Protein AF-A0A2G9SC62-F1 (afdb_monomer)

InterPro domains:
  IPR000569 HECT domain [PF00632] (70-174)
  IPR000569 HECT domain [PS50237] (38-173)
  IPR035983 HECT, E3 ligase catalytic domain [SSF56204] (10-173)
  IPR044611 Ubiquitin-protein ligase E3A/B/C-like [PTHR45700] (14-174)

Foldseek 3Di:
DDDDDDPPPPDPDFAEDEQEAEPVCLQVSLLVSVVPDDPVNLLGAYFYDYPPDDPPDSVVRVQVSLAVNLCVCQDVVVQQWDDPDPVAATHGDLDRRDDPVSVVSVVSSVSSCVSNVHDHDHSHFPVVVCVVVVHDDDLVSVCRHPVVVSVVVVCLVPDDPVVNVVVVDDPDDDDDD

Radius of gyration: 23.27 Å; Cα contacts (8 Å, |Δi|>4): 169; chains: 1; bounding box: 44×36×94 Å

pLDDT: mean 88.06, std 13.6, range [36.44, 98.0]

Mean predicted aligned error: 7.49 Å

Solvent-accessible surface area (backbone atoms only — not comparable to full-atom values): 10834 Å² total; per-residue (Å²): 135,88,83,85,81,80,79,74,74,76,71,80,78,74,57,71,33,80,45,72,29,42,84,95,42,41,67,60,42,47,52,53,52,62,71,75,57,54,83,78,52,66,79,30,50,74,45,44,40,51,69,98,53,84,72,88,43,60,64,58,43,42,52,54,46,37,45,52,52,27,53,52,51,58,31,55,93,62,31,61,24,41,60,95,44,96,91,48,44,44,39,76,50,89,59,83,73,47,64,72,67,58,58,52,51,52,52,48,50,54,50,41,26,55,72,63,74,43,86,56,61,68,65,54,44,71,45,58,60,32,54,77,70,73,43,86,78,55,65,67,44,39,32,64,60,39,49,66,62,29,48,55,53,46,53,60,71,74,47,54,69,72,65,52,61,74,63,72,76,67,103,70,82,79,86,73,132

Organism: Aquarana catesbeiana (NCBI:txid8400)

Sequence (177 aa):
MMNRMQGIGETPRIPLLHLKVRRDHLLEDTLHKLSIMEDCDLRKELLVEFHGETSVDPRSALTEFFLNVGEKMVHPDYGLFACTDPMLPVWFPSHALAEKKKYYYYGVLCGLAIFNQWVMYMPFPLALFKKLLGKKTTLDDLKELQRTLGKSLQIILDAKDDAVEALELYFTVRNWS

Structure (mmCIF, N/CA/C/O backbone):
data_AF-A0A2G9SC62-F1
#
_entry.id   AF-A0A2G9SC62-F1
#
loop_
_atom_site.group_PDB
_atom_site.id
_atom_site.type_symbol
_atom_site.label_atom_id
_atom_site.label_alt_id
_atom_site.label_comp_id
_atom_site.label_asym_id
_atom_site.label_entity_id
_atom_site.label_seq_id
_atom_site.pdbx_PDB_ins_code
_atom_site.Cartn_x
_atom_site.Cartn_y
_atom_site.Cartn_z
_atom_site.occupancy
_atom_site.B_iso_or_equiv
_atom_site.auth_seq_id
_atom_site.auth_comp_id
_atom_site.auth_asym_id
_atom_site.auth_atom_id
_atom_site.pdbx_PDB_model_num
ATOM 1 N N . MET A 1 1 ? 3.049 21.379 59.205 1.00 38.78 1 MET A N 1
ATOM 2 C CA . MET A 1 1 ? 1.827 20.935 58.497 1.00 38.78 1 MET A CA 1
ATOM 3 C C . MET A 1 1 ? 1.731 21.773 57.221 1.00 38.78 1 MET A C 1
ATOM 5 O O . MET A 1 1 ? 1.669 22.983 57.351 1.00 38.78 1 MET A O 1
ATOM 9 N N . MET A 1 2 ? 2.160 21.255 56.056 1.00 43.62 2 MET A N 1
ATOM 10 C CA . MET A 1 2 ? 1.323 20.600 55.014 1.00 43.62 2 MET A CA 1
ATOM 11 C C . MET A 1 2 ? 0.262 21.580 54.463 1.00 43.62 2 MET A C 1
ATOM 13 O O . MET A 1 2 ? -0.563 22.044 55.231 1.00 43.62 2 MET A O 1
ATOM 17 N N . ASN A 1 3 ? 0.276 22.026 53.199 1.00 36.44 3 ASN A N 1
ATOM 18 C CA . ASN A 1 3 ? 0.165 21.225 51.975 1.00 36.44 3 ASN A CA 1
ATOM 19 C C . ASN A 1 3 ? 0.741 21.946 50.736 1.00 36.44 3 ASN A C 1
ATOM 21 O O . ASN A 1 3 ? 0.291 23.033 50.382 1.00 36.44 3 ASN A O 1
ATOM 25 N N . ARG A 1 4 ? 1.656 21.287 50.010 1.00 43.19 4 ARG A N 1
ATOM 26 C CA . ARG A 1 4 ? 1.822 21.482 48.560 1.00 43.19 4 ARG A CA 1
ATOM 27 C C . ARG A 1 4 ? 0.904 20.470 47.882 1.00 43.19 4 ARG A C 1
ATOM 29 O O . ARG A 1 4 ? 1.203 19.281 47.900 1.00 43.19 4 ARG A O 1
ATOM 36 N N . MET A 1 5 ? -0.217 20.927 47.333 1.00 47.28 5 MET A N 1
ATOM 37 C CA . MET A 1 5 ? -1.048 20.091 46.471 1.00 47.28 5 MET A CA 1
ATOM 38 C C . MET A 1 5 ? -0.305 19.870 45.153 1.00 47.28 5 MET A C 1
ATOM 40 O O . MET A 1 5 ? 0.026 20.818 44.443 1.00 47.28 5 MET A O 1
ATOM 44 N N . GLN A 1 6 ? -0.007 18.604 44.872 1.00 48.62 6 GLN A N 1
ATOM 45 C CA . GLN A 1 6 ? 0.456 18.130 43.579 1.00 48.62 6 GLN A CA 1
ATOM 46 C C . GLN A 1 6 ? -0.640 18.401 42.543 1.00 48.62 6 GLN A C 1
ATOM 48 O O . GLN A 1 6 ? -1.664 17.726 42.526 1.00 48.62 6 GLN A O 1
ATOM 53 N N . GLY A 1 7 ? -0.417 19.372 41.661 1.00 44.25 7 GLY A N 1
ATOM 54 C CA . GLY A 1 7 ? -1.052 19.368 40.350 1.00 44.25 7 GLY A CA 1
ATOM 55 C C . GLY A 1 7 ? -0.344 18.322 39.501 1.00 44.25 7 GLY A C 1
ATOM 56 O O . GLY A 1 7 ? 0.614 18.646 38.803 1.00 44.25 7 GLY A O 1
ATOM 57 N N . ILE A 1 8 ? -0.759 17.058 39.607 1.00 49.28 8 ILE A N 1
ATOM 58 C CA . ILE A 1 8 ? -0.460 16.078 38.562 1.00 49.28 8 ILE A CA 1
ATOM 59 C C . ILE A 1 8 ? -1.266 16.567 37.364 1.00 49.28 8 ILE A C 1
ATOM 61 O O . ILE A 1 8 ? -2.487 16.452 37.358 1.00 49.28 8 ILE A O 1
ATOM 65 N N . GLY A 1 9 ? -0.595 17.226 36.418 1.00 44.19 9 GLY A N 1
ATOM 66 C CA . GLY A 1 9 ? -1.217 17.632 35.170 1.00 44.19 9 GLY A CA 1
ATOM 67 C C . GLY A 1 9 ? -1.805 16.394 34.514 1.00 44.19 9 GLY A C 1
ATOM 68 O O . GLY A 1 9 ? -1.058 15.506 34.106 1.00 44.19 9 GLY A O 1
ATOM 69 N N . GLU A 1 10 ? -3.133 16.307 34.463 1.00 51.22 10 GLU A N 1
ATOM 70 C CA . GLU A 1 10 ? -3.797 15.336 33.609 1.00 51.22 10 GLU A CA 1
ATOM 71 C C . GLU A 1 10 ? -3.328 15.633 32.187 1.00 51.22 10 GLU A C 1
ATOM 73 O O . GLU A 1 10 ? -3.598 16.699 31.626 1.00 51.22 10 GLU A O 1
ATOM 78 N N . THR A 1 11 ? -2.538 14.721 31.627 1.00 51.78 11 THR A N 1
ATOM 79 C CA . THR A 1 11 ? -2.209 14.766 30.211 1.00 51.78 11 THR A CA 1
ATOM 80 C C . THR A 1 11 ? -3.529 14.778 29.436 1.00 51.78 11 THR A C 1
ATOM 82 O O . THR A 1 11 ? -4.433 14.006 29.775 1.00 51.78 11 THR A O 1
ATOM 85 N N . PRO A 1 12 ? -3.693 15.649 28.421 1.00 56.28 12 PRO A N 1
ATOM 86 C CA . PRO A 1 12 ? -4.908 15.652 27.621 1.00 56.28 12 PRO A CA 1
ATOM 87 C C . PRO A 1 12 ? -5.125 14.242 27.074 1.00 56.28 12 PRO A C 1
ATOM 89 O O . PRO A 1 12 ? -4.259 13.713 26.374 1.00 56.28 12 PRO A O 1
ATOM 92 N N . ARG A 1 13 ? -6.251 13.608 27.425 1.00 66.88 13 ARG A N 1
ATOM 93 C CA . ARG A 1 13 ? -6.596 12.295 26.874 1.00 66.88 13 ARG A CA 1
ATOM 94 C C . ARG A 1 13 ? -6.748 12.462 25.369 1.00 66.88 13 ARG A C 1
ATOM 96 O O . ARG A 1 13 ? -7.610 13.219 24.920 1.00 66.88 13 ARG A O 1
ATOM 103 N N . ILE A 1 14 ? -5.893 11.789 24.606 1.00 72.44 14 ILE A N 1
ATOM 104 C CA . ILE A 1 14 ? -5.990 11.780 23.150 1.00 72.44 14 ILE A CA 1
ATOM 105 C C . ILE A 1 14 ? -7.369 11.194 22.803 1.00 72.44 14 ILE A C 1
ATOM 107 O O . ILE A 1 14 ? -7.733 10.142 23.337 1.00 72.44 14 ILE A O 1
ATOM 111 N N . PRO A 1 15 ? -8.184 11.879 21.983 1.00 84.88 15 PRO A N 1
ATOM 112 C CA . PRO A 1 15 ? -9.477 11.348 21.580 1.00 84.88 15 PRO A CA 1
ATOM 113 C C . PRO A 1 15 ? -9.290 10.017 20.844 1.00 84.88 15 PRO A C 1
ATOM 115 O O . PRO A 1 15 ? -8.379 9.882 20.027 1.00 84.88 15 PRO A O 1
ATOM 118 N N . LEU A 1 16 ? -10.161 9.048 21.137 1.00 90.69 16 LEU A N 1
ATOM 119 C CA . LEU A 1 16 ? -10.099 7.699 20.575 1.00 90.69 16 LEU A CA 1
ATOM 120 C C . LEU A 1 16 ? -11.033 7.553 19.373 1.00 90.69 16 LEU A C 1
ATOM 122 O O . LEU A 1 16 ? -12.185 7.995 19.400 1.00 90.69 16 LEU A O 1
ATOM 126 N N . LEU A 1 17 ? -10.550 6.873 18.340 1.00 93.19 17 LEU A N 1
ATOM 127 C CA . LEU A 1 17 ? -11.349 6.329 17.255 1.00 93.19 17 LEU A CA 1
ATOM 128 C C . LEU A 1 17 ? -11.623 4.861 17.569 1.00 93.19 17 LEU A C 1
ATOM 130 O O . LEU A 1 17 ? -10.734 4.020 17.483 1.00 93.19 17 LEU A O 1
ATOM 134 N N . HIS A 1 18 ? -12.864 4.558 17.937 1.00 93.06 18 HIS A N 1
ATOM 135 C CA . HIS A 1 18 ? -13.263 3.197 18.276 1.00 93.06 18 HIS A CA 1
ATOM 136 C C . HIS A 1 18 ? -13.710 2.442 17.015 1.00 93.06 18 HIS A C 1
ATOM 138 O O . HIS A 1 18 ? -14.702 2.818 16.376 1.00 93.06 18 HIS A O 1
ATOM 144 N N . LEU A 1 19 ? -12.986 1.378 16.670 1.00 94.94 19 LEU A N 1
ATOM 145 C CA . LEU A 1 19 ? -13.254 0.507 15.533 1.00 94.94 19 LEU A CA 1
ATOM 146 C C . LEU A 1 19 ? -13.658 -0.883 16.037 1.00 94.94 19 LEU A C 1
ATOM 148 O O . LEU A 1 19 ? -12.822 -1.672 16.469 1.00 94.94 19 LEU A O 1
ATOM 152 N N . LYS A 1 20 ? -14.961 -1.170 15.977 1.00 94.94 20 LYS A N 1
ATOM 153 C CA . LYS A 1 20 ? -15.524 -2.476 16.331 1.00 94.94 20 LYS A CA 1
ATOM 154 C C . LYS A 1 20 ? -15.725 -3.298 15.068 1.00 94.94 20 LYS A C 1
ATOM 156 O O . LYS A 1 20 ? -16.434 -2.844 14.173 1.00 94.94 20 LYS A O 1
ATOM 161 N N . VAL A 1 21 ? -15.109 -4.473 14.996 1.00 97.06 21 VAL A N 1
ATOM 162 C CA . VAL A 1 21 ? -15.080 -5.301 13.778 1.00 97.06 21 VAL A CA 1
ATOM 163 C C . VAL A 1 21 ? -15.332 -6.771 14.093 1.00 97.06 21 VAL A C 1
ATOM 165 O O . VAL A 1 21 ? -14.937 -7.275 15.142 1.00 97.06 21 VAL A O 1
ATOM 168 N N . ARG A 1 22 ? -15.981 -7.490 13.178 1.00 96.62 22 ARG A N 1
ATOM 169 C CA . ARG A 1 22 ? -16.142 -8.950 13.240 1.00 96.62 22 ARG A CA 1
ATOM 170 C C . ARG A 1 22 ? -15.016 -9.610 12.450 1.00 96.62 22 ARG A C 1
ATOM 172 O O . ARG A 1 22 ? -14.722 -9.176 11.339 1.00 96.62 22 ARG A O 1
ATOM 179 N N . ARG A 1 23 ? -14.420 -10.690 12.967 1.00 94.00 23 ARG A N 1
ATOM 180 C CA . ARG A 1 23 ? -13.309 -11.395 12.288 1.00 94.00 23 ARG A CA 1
ATOM 181 C C . ARG A 1 23 ? -13.665 -11.826 10.862 1.00 94.00 23 ARG A C 1
ATOM 183 O O . ARG A 1 23 ? -12.909 -11.561 9.924 1.00 94.00 23 ARG A O 1
ATOM 190 N N . ASP A 1 24 ? -14.858 -12.391 10.705 1.00 95.50 24 ASP A N 1
ATOM 191 C CA . ASP A 1 24 ? -15.351 -12.911 9.425 1.00 95.50 24 ASP A CA 1
ATOM 192 C C . ASP A 1 24 ? -15.724 -11.807 8.423 1.00 95.50 24 ASP A C 1
ATOM 194 O O . ASP A 1 24 ? -15.778 -12.058 7.224 1.00 95.50 24 ASP A O 1
ATOM 198 N N . HIS A 1 25 ? -15.927 -10.572 8.895 1.00 96.75 25 HIS A N 1
ATOM 199 C CA . HIS A 1 25 ? -16.326 -9.419 8.076 1.00 96.75 25 HIS A CA 1
ATOM 200 C C . HIS A 1 25 ? -15.327 -8.260 8.204 1.00 96.75 25 HIS A C 1
ATOM 202 O O . HIS A 1 25 ? -15.677 -7.099 8.003 1.00 96.75 25 HIS A O 1
ATOM 208 N N . LEU A 1 26 ? -14.065 -8.571 8.529 1.00 96.69 26 LEU A N 1
ATOM 209 C CA . LEU A 1 26 ? -13.046 -7.590 8.911 1.00 96.69 26 LEU A CA 1
ATOM 210 C C . LEU A 1 26 ? -12.934 -6.421 7.923 1.00 96.69 26 LEU A C 1
ATOM 212 O O . LEU A 1 26 ? -12.959 -5.264 8.337 1.00 96.69 26 LEU A O 1
ATOM 216 N N . LEU A 1 27 ? -12.819 -6.709 6.623 1.00 96.31 27 LEU A N 1
ATOM 217 C CA . LEU A 1 27 ? -12.680 -5.666 5.603 1.00 96.31 27 LEU A CA 1
ATOM 218 C C . LEU A 1 27 ? -13.971 -4.871 5.405 1.00 96.31 27 LEU A C 1
ATOM 220 O O . LEU A 1 27 ? -13.911 -3.656 5.252 1.00 96.31 27 LEU A O 1
ATOM 224 N N . GLU A 1 28 ? -15.126 -5.533 5.412 1.00 96.38 28 GLU A N 1
ATOM 225 C CA . GLU A 1 28 ? -16.424 -4.879 5.233 1.00 96.38 28 GLU A CA 1
ATOM 226 C C . GLU A 1 28 ? -16.705 -3.899 6.376 1.00 96.38 28 GLU A C 1
ATOM 228 O O . GLU A 1 28 ? -16.945 -2.718 6.123 1.00 96.38 28 GLU A O 1
ATOM 233 N N . ASP A 1 29 ? -16.576 -4.359 7.624 1.00 97.94 29 ASP A N 1
ATOM 234 C CA . ASP A 1 29 ? -16.794 -3.540 8.818 1.00 97.94 29 ASP A CA 1
ATOM 235 C C . ASP A 1 29 ? -15.801 -2.366 8.867 1.00 97.94 29 ASP A C 1
ATOM 237 O O . ASP A 1 29 ? -16.181 -1.227 9.158 1.00 97.94 29 ASP A O 1
ATOM 241 N N . THR A 1 30 ? -14.535 -2.617 8.512 1.00 97.00 30 THR A N 1
ATOM 242 C CA . THR A 1 30 ? -13.499 -1.576 8.442 1.00 97.00 30 THR A CA 1
ATOM 243 C C . THR A 1 30 ? -13.847 -0.521 7.401 1.00 97.00 30 THR A C 1
ATOM 245 O O . THR A 1 30 ? -13.894 0.667 7.718 1.00 97.00 30 THR A O 1
ATOM 248 N N . LEU A 1 31 ? -14.126 -0.926 6.161 1.00 95.56 31 LEU A N 1
ATOM 249 C CA . LEU A 1 31 ? -14.439 0.012 5.085 1.00 95.56 31 LEU A CA 1
ATOM 250 C C . LEU A 1 31 ? -15.738 0.773 5.341 1.00 95.56 31 LEU A C 1
ATOM 252 O O . LEU A 1 31 ? -15.811 1.965 5.038 1.00 95.56 31 LEU A O 1
ATOM 256 N N . HIS A 1 32 ? -16.740 0.121 5.930 1.00 96.31 32 HIS A N 1
ATOM 257 C CA . HIS A 1 32 ? -17.960 0.788 6.356 1.00 96.31 32 HIS A CA 1
ATOM 258 C C . HIS A 1 32 ? -17.649 1.877 7.386 1.00 96.31 32 HIS A C 1
ATOM 260 O O . HIS A 1 32 ? -18.070 3.021 7.199 1.00 96.31 32 HIS A O 1
ATOM 266 N N . LYS A 1 33 ? -16.843 1.575 8.414 1.00 95.81 33 LYS A N 1
ATOM 267 C CA . LYS A 1 33 ? -16.444 2.573 9.413 1.00 95.81 33 LYS A CA 1
ATOM 268 C C . LYS A 1 33 ? -15.688 3.741 8.781 1.00 95.81 33 LYS A C 1
ATOM 270 O O . LYS A 1 33 ? -16.052 4.885 9.030 1.00 95.81 33 LYS A O 1
ATOM 275 N N . LEU A 1 34 ? -14.708 3.468 7.918 1.00 95.12 34 LEU A N 1
ATOM 276 C CA . LEU A 1 34 ? -13.968 4.510 7.195 1.00 95.12 34 LEU A CA 1
ATOM 277 C C . LEU A 1 34 ? -14.877 5.365 6.301 1.00 95.12 34 LEU A C 1
ATOM 279 O O . LEU A 1 34 ? -14.565 6.520 6.031 1.00 95.12 34 LEU A O 1
ATOM 283 N N . SER A 1 35 ? -16.001 4.819 5.826 1.00 94.56 35 SER A N 1
ATOM 284 C CA . SER A 1 35 ? -16.925 5.540 4.947 1.00 94.56 35 SER A CA 1
ATOM 285 C C . SER A 1 35 ? -17.769 6.610 5.631 1.00 94.56 35 SER A C 1
ATOM 287 O O . SER A 1 35 ? -18.270 7.492 4.936 1.00 94.56 35 SER A O 1
ATOM 289 N N . ILE A 1 36 ? -17.900 6.536 6.956 1.00 94.50 36 ILE A N 1
ATOM 290 C CA . ILE A 1 36 ? -18.705 7.453 7.774 1.00 94.50 36 ILE A CA 1
ATOM 291 C C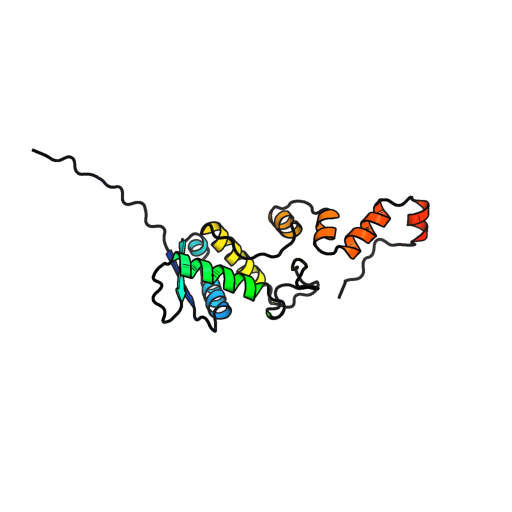 . ILE A 1 36 ? -17.852 8.309 8.720 1.00 94.50 36 ILE A C 1
ATOM 293 O O . ILE A 1 36 ? -18.401 9.037 9.540 1.00 94.50 36 ILE A O 1
ATOM 297 N N . MET A 1 37 ? -16.526 8.181 8.653 1.00 92.31 37 MET A N 1
ATOM 298 C CA . MET A 1 37 ? -15.596 8.971 9.456 1.00 92.31 37 MET A CA 1
ATOM 299 C C . MET A 1 37 ? -15.392 10.364 8.871 1.00 92.31 37 MET A C 1
ATOM 301 O O . MET A 1 37 ? -15.395 10.548 7.653 1.00 92.31 37 MET A O 1
ATOM 305 N N . GLU A 1 38 ? -15.143 11.325 9.752 1.00 92.38 38 GLU A N 1
ATOM 306 C CA . GLU A 1 38 ? -14.741 12.676 9.377 1.00 92.38 38 GLU A CA 1
ATOM 307 C C . GLU A 1 38 ? -13.214 12.821 9.396 1.00 92.38 38 GLU A C 1
ATOM 309 O O . GLU A 1 38 ? -12.503 12.091 10.089 1.00 92.38 38 GLU A O 1
ATOM 314 N N . ASP A 1 39 ? -12.683 13.830 8.703 1.00 89.25 39 ASP A N 1
ATOM 315 C CA . ASP A 1 39 ? -11.239 14.108 8.675 1.00 89.25 39 ASP A CA 1
ATOM 316 C C . ASP A 1 39 ? -10.646 14.330 10.078 1.00 89.25 39 ASP A C 1
ATOM 318 O O . ASP A 1 39 ? -9.471 14.041 10.324 1.00 89.25 39 ASP A O 1
ATOM 322 N N . CYS A 1 40 ? -11.455 14.825 11.023 1.00 89.62 40 CYS A N 1
ATOM 323 C CA . CYS A 1 40 ? -11.034 15.013 12.408 1.00 89.62 40 CYS A CA 1
ATOM 324 C C . CYS A 1 40 ? -10.823 13.682 13.155 1.00 89.62 40 CYS A C 1
ATOM 326 O O . CYS A 1 40 ? -10.019 13.628 14.088 1.00 89.62 40 CYS A O 1
ATOM 328 N N . ASP A 1 41 ? -11.485 12.601 12.729 1.00 90.50 41 ASP A N 1
ATOM 329 C CA . ASP A 1 41 ? -11.332 11.264 13.305 1.00 90.50 41 ASP A CA 1
ATOM 330 C C . ASP A 1 41 ? -10.000 10.618 12.923 1.00 90.50 41 ASP A C 1
ATOM 332 O O . ASP A 1 41 ? -9.466 9.808 13.677 1.00 90.50 41 ASP A O 1
ATOM 336 N N . LEU A 1 42 ? -9.420 11.003 11.784 1.00 88.88 42 LEU A N 1
ATOM 337 C CA . LEU A 1 42 ? -8.168 10.436 11.272 1.00 88.88 42 LEU A CA 1
ATOM 338 C C . LEU A 1 42 ? -6.935 10.793 12.114 1.00 88.88 42 LEU A C 1
ATOM 340 O O . LEU A 1 42 ? -5.863 10.231 11.907 1.00 88.88 42 LEU A O 1
ATOM 344 N N . ARG A 1 43 ? -7.082 11.732 13.055 1.00 89.31 43 ARG A N 1
ATOM 345 C CA . ARG A 1 43 ? -6.038 12.170 13.997 1.00 89.31 43 ARG A CA 1
ATOM 346 C C . ARG A 1 43 ? -6.298 11.691 15.428 1.00 89.31 43 ARG A C 1
ATOM 348 O O . ARG A 1 43 ? -5.768 12.268 16.376 1.00 89.31 43 ARG A O 1
ATOM 355 N N . LYS A 1 44 ? -7.165 10.694 15.591 1.00 91.81 44 LYS A N 1
ATOM 356 C CA . LYS A 1 44 ? -7.478 10.055 16.871 1.00 91.81 44 LYS A CA 1
ATOM 357 C C . LYS A 1 44 ? -6.676 8.766 17.016 1.00 91.81 44 LYS A C 1
ATOM 359 O O . LYS A 1 44 ? -6.360 8.108 16.024 1.00 91.81 44 LYS A O 1
ATOM 364 N N . GLU A 1 45 ? -6.355 8.402 18.252 1.00 92.56 45 GLU A N 1
ATOM 365 C CA . GLU A 1 45 ? -5.720 7.112 18.532 1.00 92.56 45 GLU A CA 1
ATOM 366 C C . GLU A 1 45 ? -6.730 5.986 18.265 1.00 92.56 45 GLU A C 1
ATOM 368 O O . GLU A 1 45 ? -7.893 6.064 18.668 1.00 92.56 45 GLU A O 1
ATOM 373 N N . LEU A 1 46 ? -6.310 4.970 17.518 1.00 93.94 46 LEU A N 1
ATOM 374 C CA . LEU A 1 46 ? -7.163 3.882 17.063 1.00 93.94 46 LEU A CA 1
ATOM 375 C C . LEU A 1 46 ? -7.265 2.817 18.156 1.00 93.94 46 LEU A C 1
ATOM 377 O O . LEU A 1 46 ? -6.275 2.192 18.527 1.00 93.94 46 LEU A O 1
ATOM 381 N N . LEU A 1 47 ? -8.487 2.569 18.616 1.00 93.50 47 LEU A N 1
ATOM 382 C CA . LEU A 1 47 ? -8.817 1.456 19.496 1.00 93.50 47 LEU A CA 1
ATOM 383 C C . LEU A 1 47 ? -9.617 0.430 18.697 1.00 93.50 47 LEU A C 1
ATOM 385 O O . LEU A 1 47 ? -10.719 0.732 18.235 1.00 93.50 47 LEU A O 1
ATOM 389 N N . VAL A 1 48 ? -9.061 -0.770 18.528 1.00 94.81 48 VAL A N 1
ATOM 390 C CA . VAL A 1 48 ? -9.724 -1.874 17.823 1.00 94.81 48 VAL A CA 1
ATOM 391 C C . VAL A 1 48 ? -10.302 -2.861 18.828 1.00 94.81 48 VAL A C 1
ATOM 393 O O . VAL A 1 48 ? -9.608 -3.288 19.747 1.00 94.81 48 VAL A O 1
ATOM 396 N N . GLU A 1 49 ? -11.558 -3.247 18.624 1.00 94.44 49 GLU A N 1
ATOM 397 C CA . GLU A 1 49 ? -12.259 -4.257 19.417 1.00 94.44 49 GLU A CA 1
ATOM 398 C C . GLU A 1 49 ? -12.871 -5.295 18.467 1.00 94.44 49 GLU A C 1
ATOM 400 O O . GLU A 1 49 ? -13.685 -4.961 17.599 1.00 94.44 49 GLU A O 1
ATOM 405 N N . PHE A 1 50 ? -12.482 -6.561 18.624 1.00 94.81 50 PHE A N 1
ATOM 406 C CA . PHE A 1 50 ? -13.113 -7.661 17.902 1.00 94.81 50 PHE A CA 1
ATOM 407 C C . PHE A 1 50 ? -14.427 -8.047 18.589 1.00 94.81 50 PHE A C 1
ATOM 409 O O . PHE A 1 50 ? -14.498 -8.183 19.810 1.00 94.81 50 PHE A O 1
ATOM 416 N N . HIS A 1 51 ? -15.497 -8.184 17.808 1.00 93.38 51 HIS A N 1
ATOM 417 C CA . HIS A 1 51 ? -16.831 -8.434 18.347 1.00 93.38 51 HIS A CA 1
ATOM 418 C C . HIS A 1 51 ? -16.886 -9.731 19.166 1.00 93.38 51 HIS A C 1
ATOM 420 O O . HIS A 1 51 ? -16.548 -10.798 18.662 1.00 93.38 51 HIS A O 1
ATOM 426 N N . GLY A 1 52 ? -17.371 -9.639 20.408 1.00 88.50 52 GLY A N 1
ATOM 427 C CA . GLY A 1 52 ? -17.480 -10.784 21.318 1.00 88.50 52 GLY A CA 1
ATOM 428 C C . GLY A 1 52 ? -16.173 -11.157 22.024 1.00 88.50 52 GLY A C 1
ATOM 429 O O . GLY A 1 52 ? -16.161 -12.118 22.789 1.00 88.50 52 GLY A O 1
ATOM 430 N N . GLU A 1 53 ? -15.096 -10.396 21.816 1.00 86.75 53 GLU A N 1
ATOM 431 C CA . GLU A 1 53 ? -13.795 -10.642 22.430 1.00 86.75 53 GLU A CA 1
ATOM 432 C C . GLU A 1 53 ? -13.442 -9.550 23.433 1.00 86.75 53 GLU A C 1
ATOM 434 O O . GLU A 1 53 ? -13.432 -8.357 23.127 1.00 86.75 53 GLU A O 1
ATOM 439 N N . THR A 1 54 ? -13.087 -9.964 24.645 1.00 76.56 54 THR A N 1
ATOM 440 C CA . THR A 1 54 ? -12.487 -9.061 25.623 1.00 76.56 54 THR A CA 1
ATOM 441 C C . THR A 1 54 ? -10.995 -8.979 25.328 1.00 76.56 54 THR A C 1
ATOM 443 O O . THR A 1 54 ? -10.230 -9.860 25.725 1.00 76.56 54 THR A O 1
ATOM 446 N N . SER A 1 55 ? -10.560 -7.938 24.618 1.00 67.00 55 SER A N 1
ATOM 447 C CA . SER A 1 55 ? -9.130 -7.704 24.413 1.00 67.00 55 SER A CA 1
ATOM 448 C C . SER A 1 55 ? -8.472 -7.381 25.755 1.00 67.00 55 SER A C 1
ATOM 450 O O . SER A 1 55 ? -8.755 -6.344 26.356 1.00 67.00 55 SER A O 1
ATOM 452 N N . VAL A 1 56 ? -7.585 -8.257 26.224 1.00 72.06 56 VAL A N 1
ATOM 453 C CA . VAL A 1 56 ? -6.792 -8.018 27.443 1.00 72.06 56 VAL A CA 1
ATOM 454 C C . VAL A 1 56 ? -5.783 -6.884 27.222 1.00 72.06 56 VAL A C 1
ATOM 456 O O . VAL A 1 56 ? -5.484 -6.134 28.147 1.00 72.06 56 VAL A O 1
ATOM 459 N N . ASP A 1 57 ? -5.304 -6.728 25.983 1.00 86.81 57 ASP A N 1
ATOM 460 C CA . ASP A 1 57 ? -4.367 -5.684 25.571 1.00 86.81 57 ASP A CA 1
ATOM 461 C C . ASP A 1 57 ? -4.824 -5.022 24.253 1.00 86.81 57 ASP A C 1
ATOM 463 O O . ASP A 1 57 ? -4.819 -5.681 23.204 1.00 86.81 57 ASP A O 1
ATOM 467 N N . PRO A 1 58 ? -5.174 -3.721 24.270 1.00 86.25 58 PRO A N 1
ATOM 468 C CA . PRO A 1 58 ? -5.487 -2.950 23.068 1.00 86.25 58 PRO A CA 1
ATOM 469 C C . PRO A 1 58 ? -4.397 -3.001 21.990 1.00 86.25 58 PRO A C 1
ATOM 471 O O . PRO A 1 58 ? -4.710 -2.985 20.799 1.00 86.25 58 PRO A O 1
ATOM 474 N N . ARG A 1 59 ? -3.114 -3.093 22.373 1.00 88.56 59 ARG A N 1
ATOM 475 C CA . ARG A 1 59 ? -2.008 -3.169 21.405 1.00 88.56 59 ARG A CA 1
ATOM 476 C C . ARG A 1 59 ? -2.001 -4.485 20.644 1.00 88.56 59 ARG A C 1
ATOM 478 O O . ARG A 1 59 ? -1.688 -4.481 19.454 1.00 88.56 59 ARG A O 1
ATOM 485 N N . SER A 1 60 ? -2.372 -5.586 21.293 1.00 91.19 60 SER A N 1
ATOM 486 C CA . SER A 1 60 ? -2.497 -6.892 20.642 1.00 91.19 60 SER A CA 1
ATOM 487 C C . SER A 1 60 ? -3.588 -6.871 19.568 1.00 91.19 60 SER A C 1
ATOM 489 O O . SER A 1 60 ? -3.327 -7.220 18.417 1.00 91.19 60 SER A O 1
ATOM 491 N N . ALA A 1 61 ? -4.772 -6.339 19.898 1.00 92.62 61 ALA A N 1
ATOM 492 C CA . ALA A 1 61 ? -5.870 -6.200 18.939 1.00 92.62 61 ALA A CA 1
ATOM 493 C C . ALA A 1 61 ? -5.483 -5.315 17.742 1.00 92.62 61 ALA A C 1
ATOM 495 O O . ALA A 1 61 ? -5.785 -5.644 16.597 1.00 92.62 61 ALA A O 1
ATOM 496 N N . LEU A 1 62 ? -4.758 -4.221 17.996 1.00 93.81 62 LEU A N 1
ATOM 497 C CA . LEU A 1 62 ? -4.265 -3.319 16.956 1.00 93.81 62 LEU A CA 1
ATOM 498 C C . LEU A 1 62 ? -3.211 -3.982 16.048 1.00 93.81 62 LEU A C 1
ATOM 500 O O . LEU A 1 62 ? -3.243 -3.793 14.831 1.00 93.81 62 LEU A O 1
ATOM 504 N N . THR A 1 63 ? -2.318 -4.793 16.628 1.00 92.94 63 THR A N 1
ATOM 505 C CA . THR A 1 63 ? -1.313 -5.581 15.889 1.00 92.94 63 THR A CA 1
ATOM 506 C C . THR A 1 63 ? -1.999 -6.556 14.939 1.00 92.94 63 THR A C 1
ATOM 508 O O . THR A 1 63 ? -1.728 -6.573 13.739 1.00 92.94 63 THR A O 1
ATOM 511 N N . GLU A 1 64 ? -2.925 -7.349 15.479 1.00 93.62 64 GLU A N 1
ATOM 512 C CA . GLU A 1 64 ? -3.668 -8.342 14.717 1.00 93.62 64 GLU A CA 1
ATOM 513 C C . GLU A 1 64 ? -4.508 -7.689 13.615 1.00 93.62 64 GLU A C 1
ATOM 515 O O . GLU A 1 64 ? -4.546 -8.179 12.485 1.00 93.62 64 GLU A O 1
ATOM 520 N N . PHE A 1 65 ? -5.144 -6.558 13.920 1.00 95.62 65 PHE A N 1
ATOM 521 C CA . PHE A 1 65 ? -5.926 -5.790 12.964 1.00 95.62 65 PHE A CA 1
ATOM 522 C C . PHE A 1 65 ? -5.101 -5.343 11.755 1.00 95.62 65 PHE A C 1
ATOM 524 O O . PHE A 1 65 ? -5.468 -5.663 10.624 1.00 95.62 65 PHE A O 1
ATOM 531 N N . PHE A 1 66 ? -3.989 -4.628 11.966 1.00 96.06 66 PHE A N 1
ATOM 532 C CA . PHE A 1 66 ? -3.193 -4.104 10.851 1.00 96.06 66 PHE A CA 1
ATOM 533 C C . PHE A 1 66 ? -2.521 -5.206 10.034 1.00 96.06 66 PHE A C 1
ATOM 535 O O . PHE A 1 66 ? -2.407 -5.058 8.816 1.00 96.06 66 PHE A O 1
ATOM 542 N N . LEU A 1 67 ? -2.123 -6.310 10.674 1.00 94.38 67 LEU A N 1
ATOM 543 C CA . LEU A 1 67 ? -1.610 -7.481 9.969 1.00 94.38 67 LEU A CA 1
ATOM 544 C C . LEU A 1 67 ? -2.681 -8.054 9.030 1.00 94.38 67 LEU A C 1
ATOM 546 O O . LEU A 1 67 ? -2.484 -8.090 7.818 1.00 94.38 67 LEU A O 1
ATOM 550 N N . ASN A 1 68 ? -3.847 -8.410 9.576 1.00 95.25 68 ASN A N 1
ATOM 551 C CA . ASN A 1 68 ? -4.907 -9.064 8.809 1.00 95.25 68 ASN A CA 1
ATOM 552 C C . ASN A 1 68 ? -5.514 -8.154 7.734 1.00 95.25 68 ASN A C 1
ATOM 554 O O . ASN A 1 68 ? -5.798 -8.614 6.630 1.00 95.25 68 ASN A O 1
ATOM 558 N N . VAL A 1 69 ? -5.751 -6.873 8.032 1.00 95.94 69 VAL A N 1
ATOM 559 C CA . VAL A 1 69 ? -6.285 -5.928 7.038 1.00 95.94 69 VAL A CA 1
ATOM 560 C C . VAL A 1 69 ? -5.270 -5.692 5.926 1.00 95.94 69 VAL A C 1
ATOM 562 O O . VAL A 1 69 ? -5.649 -5.744 4.758 1.00 95.94 69 VAL A O 1
ATOM 565 N N . GLY A 1 70 ? -3.995 -5.482 6.272 1.00 94.12 70 GLY A N 1
ATOM 566 C CA . GLY A 1 70 ? -2.923 -5.299 5.296 1.00 94.12 70 GLY A CA 1
ATOM 567 C C . GLY A 1 70 ? -2.826 -6.490 4.346 1.00 94.12 70 GLY A C 1
ATOM 568 O O . GLY A 1 70 ? -2.984 -6.318 3.139 1.00 94.12 70 GLY A O 1
ATOM 569 N N . GLU A 1 71 ? -2.667 -7.701 4.890 1.00 93.44 71 GLU A N 1
ATOM 570 C CA . GLU A 1 71 ? -2.580 -8.942 4.109 1.00 93.44 71 GLU A CA 1
ATOM 571 C C . GLU A 1 71 ? -3.816 -9.175 3.234 1.00 93.44 71 GLU A C 1
ATOM 573 O O . GLU A 1 71 ? -3.681 -9.416 2.035 1.00 93.44 71 GLU A O 1
ATOM 578 N N . LYS A 1 72 ? -5.030 -9.044 3.789 1.00 94.81 72 LYS A N 1
ATOM 579 C CA . LYS A 1 72 ? -6.262 -9.272 3.019 1.00 94.81 72 LYS A CA 1
ATOM 580 C C . LYS A 1 72 ? -6.460 -8.237 1.909 1.00 94.81 72 LYS A C 1
ATOM 582 O O . LYS A 1 72 ? -6.937 -8.601 0.842 1.00 94.81 72 LYS A O 1
ATOM 587 N N . MET A 1 73 ? -6.116 -6.964 2.129 1.00 94.88 73 MET A N 1
ATOM 588 C CA . MET A 1 73 ? -6.298 -5.916 1.113 1.00 94.88 73 MET A CA 1
ATOM 589 C C . MET A 1 73 ? -5.265 -5.980 -0.014 1.00 94.88 73 MET A C 1
ATOM 591 O O . MET A 1 73 ? -5.581 -5.570 -1.132 1.00 94.88 73 MET A O 1
ATOM 595 N N . VAL A 1 74 ? -4.049 -6.470 0.259 1.00 93.44 74 VAL A N 1
ATOM 596 C CA . VAL A 1 74 ? -3.021 -6.661 -0.779 1.00 93.44 74 VAL A CA 1
ATOM 597 C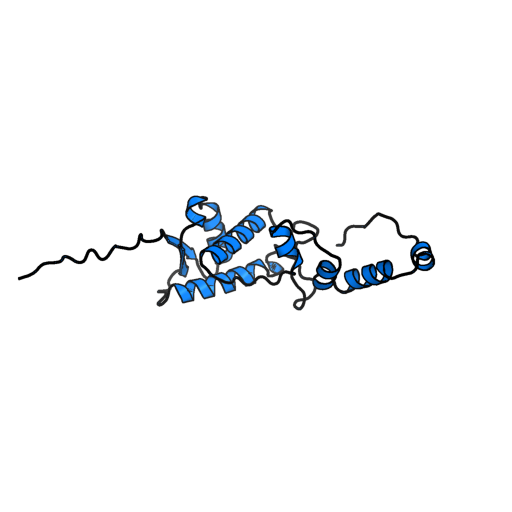 C . VAL A 1 74 ? -3.125 -8.001 -1.503 1.00 93.44 74 VAL A C 1
ATOM 599 O O . VAL A 1 74 ? -2.476 -8.186 -2.531 1.00 93.44 74 VAL A O 1
ATOM 602 N N . HIS A 1 75 ? -3.955 -8.918 -1.000 1.00 91.94 75 HIS A N 1
ATOM 603 C CA . HIS A 1 75 ? -4.191 -10.206 -1.635 1.00 91.94 75 HIS A CA 1
ATOM 604 C C . HIS A 1 75 ? -4.823 -10.031 -3.032 1.00 91.94 75 HIS A C 1
ATOM 606 O O . HIS A 1 75 ? -5.775 -9.253 -3.168 1.00 91.94 75 HIS A O 1
ATOM 612 N N . PRO A 1 76 ? -4.363 -10.770 -4.063 1.00 89.06 76 PRO A N 1
ATOM 613 C CA . PRO A 1 76 ? -4.902 -10.664 -5.422 1.00 89.06 76 PRO A CA 1
ATOM 614 C C . PRO A 1 76 ? -6.423 -10.841 -5.502 1.00 89.06 76 PRO A C 1
ATOM 616 O O . PRO A 1 76 ? -7.086 -10.087 -6.211 1.00 89.06 76 PRO A O 1
ATOM 619 N N . ASP A 1 77 ? -6.990 -11.761 -4.713 1.00 89.19 77 ASP A N 1
ATOM 620 C CA . ASP A 1 77 ? -8.441 -12.016 -4.676 1.00 89.19 77 ASP A CA 1
ATOM 621 C C . ASP A 1 77 ? -9.267 -10.803 -4.227 1.00 89.19 77 ASP A C 1
ATOM 623 O O . ASP A 1 77 ? -10.445 -10.694 -4.566 1.00 89.19 77 ASP A O 1
ATOM 627 N N . TYR A 1 78 ? -8.671 -9.869 -3.476 1.00 92.06 78 TYR A N 1
ATOM 628 C CA . TYR A 1 78 ? -9.358 -8.637 -3.095 1.00 92.06 78 TYR A CA 1
ATOM 629 C C . TYR A 1 78 ? -9.445 -7.631 -4.255 1.00 92.06 78 TYR A C 1
ATOM 631 O O . TYR A 1 78 ? -10.338 -6.778 -4.283 1.00 92.06 78 TYR A O 1
ATOM 639 N N . GLY A 1 79 ? -8.534 -7.730 -5.228 1.00 91.81 79 GLY A N 1
ATOM 640 C CA . GLY A 1 79 ? -8.590 -6.986 -6.486 1.00 91.81 79 GLY A CA 1
ATOM 641 C C . GLY A 1 79 ? -8.132 -5.527 -6.416 1.00 91.81 79 GLY A C 1
ATOM 642 O O . GLY A 1 79 ? -8.353 -4.778 -7.365 1.00 91.81 79 GLY A O 1
ATOM 643 N N . LEU A 1 80 ? -7.501 -5.081 -5.323 1.00 94.00 80 LEU A N 1
ATOM 644 C 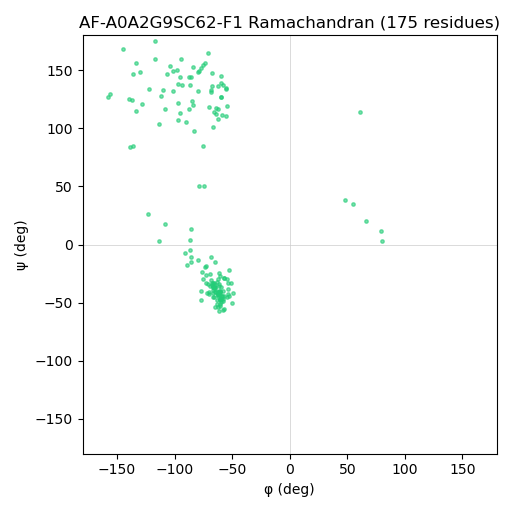CA . LEU A 1 80 ? -6.873 -3.751 -5.290 1.00 94.00 80 LEU A CA 1
ATOM 645 C C . LEU A 1 80 ? -5.544 -3.717 -6.040 1.00 94.00 80 LEU A C 1
ATOM 647 O O . LEU A 1 80 ? -5.234 -2.740 -6.714 1.00 94.00 80 LEU A O 1
ATOM 651 N N . PHE A 1 81 ? -4.745 -4.768 -5.908 1.00 93.94 81 PHE A N 1
ATOM 652 C CA . PHE A 1 81 ? -3.400 -4.815 -6.457 1.00 93.94 81 PHE A CA 1
ATOM 653 C C . PHE A 1 81 ? -3.217 -6.105 -7.248 1.00 93.94 81 PHE A C 1
ATOM 655 O O . PHE A 1 81 ? -3.824 -7.131 -6.949 1.00 93.94 81 PHE A O 1
ATOM 662 N N . ALA A 1 82 ? -2.391 -6.031 -8.281 1.00 89.88 82 ALA A N 1
ATOM 663 C CA . ALA A 1 82 ? -1.967 -7.166 -9.070 1.00 89.88 82 ALA A CA 1
ATOM 664 C C . ALA A 1 82 ? -0.621 -7.678 -8.556 1.00 89.88 82 ALA A C 1
ATOM 666 O O . ALA A 1 82 ? 0.261 -6.905 -8.172 1.00 89.88 82 ALA A O 1
ATOM 667 N N . CYS A 1 83 ? -0.472 -8.995 -8.601 1.00 85.31 83 CYS A N 1
ATOM 668 C CA . CYS A 1 83 ? 0.763 -9.693 -8.307 1.00 85.31 83 CYS A CA 1
ATOM 669 C C . CYS A 1 83 ? 0.939 -10.792 -9.354 1.00 85.31 83 CYS A C 1
ATOM 671 O O . CYS A 1 83 ? 0.036 -11.604 -9.547 1.00 85.31 83 CYS A O 1
ATOM 673 N N . THR A 1 84 ? 2.065 -10.792 -10.064 1.00 74.00 84 THR A N 1
ATOM 674 C CA . THR A 1 84 ? 2.354 -11.802 -11.094 1.00 74.00 84 THR A CA 1
ATOM 675 C C . THR A 1 84 ? 3.072 -13.030 -10.533 1.00 74.00 84 THR A C 1
ATOM 677 O O . THR A 1 84 ? 3.081 -14.072 -11.181 1.00 74.00 84 THR A O 1
ATOM 680 N N . ASP A 1 85 ? 3.661 -12.917 -9.340 1.00 80.25 85 ASP A N 1
ATOM 681 C CA . ASP A 1 85 ? 4.381 -13.972 -8.623 1.00 80.25 85 ASP A CA 1
ATOM 682 C C . ASP A 1 85 ? 4.369 -13.625 -7.121 1.00 80.25 85 ASP A C 1
ATOM 684 O O . ASP A 1 85 ? 4.760 -12.507 -6.787 1.00 80.25 85 ASP A O 1
ATOM 688 N N . PRO A 1 86 ? 3.976 -14.535 -6.208 1.00 76.44 86 PRO A N 1
ATOM 689 C CA . PRO A 1 86 ? 3.981 -14.290 -4.760 1.00 76.44 86 PRO A CA 1
ATOM 690 C C . PRO A 1 86 ? 5.311 -13.783 -4.176 1.00 76.44 86 PRO A C 1
ATOM 692 O O . PRO A 1 86 ? 5.319 -13.192 -3.099 1.00 76.44 86 PRO A O 1
ATOM 695 N N . MET A 1 87 ? 6.433 -14.019 -4.861 1.00 80.62 87 MET A N 1
ATOM 696 C CA . MET A 1 87 ? 7.767 -13.554 -4.468 1.00 80.62 87 MET A CA 1
ATOM 697 C C . MET A 1 87 ? 8.100 -12.141 -4.971 1.00 80.62 87 MET A C 1
ATOM 699 O O . MET A 1 87 ? 9.182 -11.624 -4.677 1.00 80.62 87 MET A O 1
ATOM 703 N N . LEU A 1 88 ? 7.220 -11.524 -5.764 1.00 84.62 88 LEU A N 1
ATOM 704 C CA . LEU A 1 88 ? 7.394 -10.181 -6.305 1.00 84.62 88 LEU A CA 1
ATOM 705 C C . LEU A 1 88 ? 6.533 -9.152 -5.560 1.00 84.62 88 LEU A C 1
ATOM 707 O O . LEU A 1 88 ? 5.482 -9.490 -5.013 1.00 84.62 88 LEU A O 1
ATOM 711 N N . PRO A 1 89 ? 6.957 -7.875 -5.551 1.00 90.62 89 PRO A N 1
ATOM 712 C CA . PRO A 1 89 ? 6.144 -6.799 -5.006 1.00 90.62 89 PRO A CA 1
ATOM 713 C C . PRO A 1 89 ? 4.800 -6.669 -5.731 1.00 90.62 89 PRO A C 1
ATOM 715 O O . PRO A 1 89 ? 4.721 -6.817 -6.953 1.00 90.62 89 PRO A O 1
ATOM 718 N N . VAL A 1 90 ? 3.755 -6.311 -4.988 1.00 93.00 90 VAL A N 1
ATOM 719 C CA . VAL A 1 90 ? 2.437 -6.018 -5.562 1.00 93.00 90 VAL A CA 1
ATOM 720 C C . VAL A 1 90 ? 2.422 -4.629 -6.203 1.00 93.00 90 VAL A C 1
ATOM 722 O O . VAL A 1 90 ? 3.145 -3.713 -5.790 1.00 93.00 90 VAL A O 1
ATOM 725 N N . TRP A 1 91 ? 1.573 -4.445 -7.214 1.00 94.00 91 TRP A N 1
ATOM 726 C CA . TRP A 1 91 ? 1.430 -3.161 -7.899 1.00 94.00 91 TRP A CA 1
ATOM 727 C C . TRP A 1 91 ? 0.005 -2.872 -8.346 1.00 94.00 91 TRP A C 1
ATOM 729 O O . TRP A 1 91 ? -0.871 -3.726 -8.319 1.00 94.00 91 TRP A O 1
ATOM 739 N N . PHE A 1 92 ? -0.243 -1.633 -8.754 1.00 92.94 92 PHE A N 1
ATOM 740 C CA . PHE A 1 92 ? -1.539 -1.229 -9.283 1.00 92.94 92 PHE A CA 1
ATOM 741 C C . PHE A 1 92 ? -1.778 -1.904 -10.641 1.00 92.94 92 PHE A C 1
ATOM 743 O O . PHE A 1 92 ? -0.881 -1.862 -11.490 1.00 92.94 92 PHE A O 1
ATOM 750 N N . PRO A 1 93 ? -2.960 -2.498 -10.872 1.00 90.69 93 PRO A N 1
ATOM 751 C CA . PRO A 1 93 ? -3.274 -3.103 -12.158 1.00 90.69 93 PRO A CA 1
ATOM 752 C C . PRO A 1 93 ? -3.386 -2.033 -13.256 1.00 90.69 93 PRO A C 1
ATOM 754 O O . PRO A 1 93 ? -3.842 -0.915 -13.006 1.00 90.69 93 PRO A O 1
ATOM 757 N N . SER A 1 94 ? -3.016 -2.391 -14.491 1.00 83.75 94 SER A N 1
ATOM 758 C CA . SER A 1 94 ? -3.141 -1.530 -15.684 1.00 83.75 94 SER A CA 1
ATOM 759 C C . SER A 1 94 ? -4.584 -1.066 -15.928 1.00 83.75 94 SER A C 1
ATOM 761 O O . SER A 1 94 ? -4.823 0.017 -16.464 1.00 83.75 94 SER A O 1
ATOM 763 N N . HIS A 1 95 ? -5.551 -1.884 -15.507 1.00 83.88 95 HIS A N 1
ATOM 764 C CA . HIS A 1 95 ? -6.979 -1.606 -15.544 1.00 83.88 95 HIS A CA 1
ATOM 765 C C . HIS A 1 95 ? -7.542 -1.701 -14.129 1.00 83.88 95 HIS A C 1
ATOM 767 O O . HIS A 1 95 ? -7.247 -2.649 -13.406 1.00 83.88 95 HIS A O 1
ATOM 773 N N . ALA A 1 96 ? -8.354 -0.728 -13.719 1.00 79.94 96 ALA A N 1
ATOM 774 C CA . ALA A 1 96 ? -8.933 -0.733 -12.383 1.00 79.94 96 ALA A CA 1
ATOM 775 C C . ALA A 1 96 ? -9.867 -1.944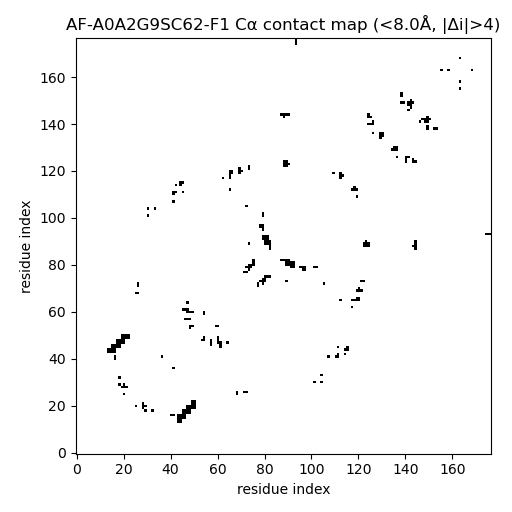 -12.205 1.00 79.94 96 ALA A C 1
ATOM 777 O O . ALA A 1 96 ? -10.930 -2.004 -12.816 1.00 79.94 96 ALA A O 1
ATOM 778 N N . LEU A 1 97 ? -9.466 -2.886 -11.350 1.00 82.31 97 LEU A N 1
ATOM 779 C CA . LEU A 1 97 ? -10.263 -4.062 -10.969 1.00 82.31 97 LEU A CA 1
ATOM 780 C C . LEU A 1 97 ? -11.233 -3.767 -9.812 1.00 82.31 97 LEU A C 1
ATOM 782 O O . LEU A 1 97 ? -12.163 -4.523 -9.550 1.00 82.31 97 LEU A O 1
ATOM 786 N N . ALA A 1 98 ? -11.018 -2.646 -9.125 1.00 87.69 98 ALA A N 1
ATOM 787 C CA . ALA A 1 98 ? -11.760 -2.222 -7.952 1.00 87.69 98 ALA A CA 1
ATOM 788 C C . ALA A 1 98 ? -12.157 -0.747 -8.064 1.00 87.69 98 ALA A C 1
ATOM 790 O O . ALA A 1 98 ? -11.502 0.055 -8.734 1.00 87.69 98 ALA A O 1
ATOM 791 N N . GLU A 1 99 ? -13.217 -0.372 -7.351 1.00 90.00 99 GLU A N 1
ATOM 792 C CA . GLU A 1 99 ? -13.651 1.017 -7.251 1.00 90.00 99 GLU A CA 1
ATOM 793 C C . GLU A 1 99 ? -12.542 1.915 -6.690 1.00 90.00 99 GLU A C 1
ATOM 795 O O . GLU A 1 99 ? -11.909 1.600 -5.679 1.00 90.00 99 GLU A O 1
ATOM 800 N N . LYS A 1 100 ? -12.376 3.103 -7.285 1.00 89.19 100 LYS A N 1
ATOM 801 C CA . LYS A 1 100 ? -11.372 4.100 -6.876 1.00 89.19 100 LYS A CA 1
ATOM 802 C C . LYS A 1 100 ? -11.409 4.408 -5.370 1.00 89.19 100 LYS A C 1
ATOM 804 O O . LYS A 1 100 ? -10.370 4.651 -4.761 1.00 89.19 100 LYS A O 1
ATOM 809 N N . LYS A 1 101 ? -12.598 4.366 -4.760 1.00 93.00 101 LYS A N 1
ATOM 810 C CA . LYS A 1 101 ? -12.801 4.631 -3.329 1.00 93.00 101 LYS A CA 1
ATOM 811 C C . LYS A 1 101 ? -12.077 3.622 -2.427 1.00 93.00 101 LYS A C 1
ATOM 813 O O . LYS A 1 101 ? -11.591 4.003 -1.369 1.00 93.00 101 LYS A O 1
ATOM 818 N N . LYS A 1 102 ? -11.932 2.363 -2.853 1.00 93.75 102 LYS A N 1
ATOM 819 C CA . LYS A 1 102 ? -11.221 1.336 -2.074 1.00 93.75 102 LYS A CA 1
ATOM 820 C C . LYS A 1 102 ? -9.721 1.639 -1.962 1.00 93.75 102 LYS A C 1
ATOM 822 O O . LYS A 1 102 ? -9.151 1.468 -0.890 1.00 93.75 102 LYS A O 1
ATOM 827 N N . TYR A 1 103 ? -9.104 2.185 -3.014 1.00 94.88 103 TYR A N 1
ATOM 828 C CA . TYR A 1 103 ? -7.716 2.669 -2.961 1.00 94.88 103 TYR A CA 1
ATOM 829 C C . TYR A 1 103 ? -7.553 3.859 -2.012 1.00 94.88 103 TYR A C 1
ATOM 831 O O . TYR A 1 103 ? -6.562 3.941 -1.289 1.00 94.88 103 TYR A O 1
ATOM 839 N N . TYR A 1 104 ? -8.534 4.770 -1.989 1.00 94.75 104 TYR A N 1
ATOM 840 C CA . TYR A 1 104 ? -8.556 5.867 -1.019 1.00 94.75 104 TYR A CA 1
ATOM 841 C C . TYR A 1 104 ? -8.584 5.325 0.415 1.00 94.75 104 TYR A C 1
ATOM 843 O O . TYR A 1 104 ? -7.761 5.732 1.229 1.00 94.75 104 TYR A O 1
ATOM 851 N N . TYR A 1 105 ? -9.448 4.349 0.708 1.00 95.56 105 TYR A N 1
ATOM 852 C CA . TYR A 1 105 ? -9.508 3.733 2.035 1.00 95.56 105 TYR A CA 1
ATOM 853 C C . TYR A 1 105 ? -8.241 2.971 2.422 1.00 95.56 105 TYR A C 1
ATOM 855 O O . TYR A 1 105 ? -7.820 3.063 3.571 1.00 95.56 105 TYR A O 1
ATOM 863 N N . TYR A 1 106 ? -7.591 2.290 1.475 1.00 95.88 106 TYR A N 1
ATOM 864 C CA . TYR A 1 106 ? -6.271 1.708 1.715 1.00 95.88 106 TYR A CA 1
ATOM 865 C C . TYR A 1 106 ? -5.250 2.785 2.123 1.00 95.88 106 TYR A C 1
ATOM 867 O O . TYR A 1 106 ? -4.539 2.629 3.110 1.00 95.88 106 TYR A O 1
ATOM 875 N N . GLY A 1 107 ? -5.239 3.931 1.432 1.00 95.44 107 GLY A N 1
ATOM 876 C CA . GLY A 1 107 ? -4.406 5.079 1.804 1.00 95.44 107 GLY A CA 1
ATOM 877 C C . GLY A 1 107 ? -4.737 5.657 3.186 1.00 95.44 107 GLY A C 1
ATOM 878 O O . GLY A 1 107 ? -3.826 5.988 3.944 1.00 95.44 107 GLY A O 1
ATOM 879 N N . VAL A 1 108 ? -6.024 5.731 3.543 1.00 95.44 108 VAL A N 1
ATOM 880 C CA . VAL A 1 108 ? -6.470 6.142 4.885 1.00 95.44 108 VAL A CA 1
ATOM 881 C C . VAL A 1 108 ? -5.963 5.169 5.952 1.00 95.44 108 VAL A C 1
ATOM 883 O O . VAL A 1 108 ? -5.444 5.618 6.970 1.00 95.44 108 VAL A O 1
ATOM 886 N N . LEU A 1 109 ? -6.033 3.856 5.714 1.00 96.12 109 LEU A N 1
ATOM 887 C CA . LEU A 1 109 ? -5.497 2.839 6.625 1.00 96.12 109 LEU A CA 1
ATOM 888 C C . LEU A 1 109 ? -3.984 2.961 6.807 1.00 96.12 109 LEU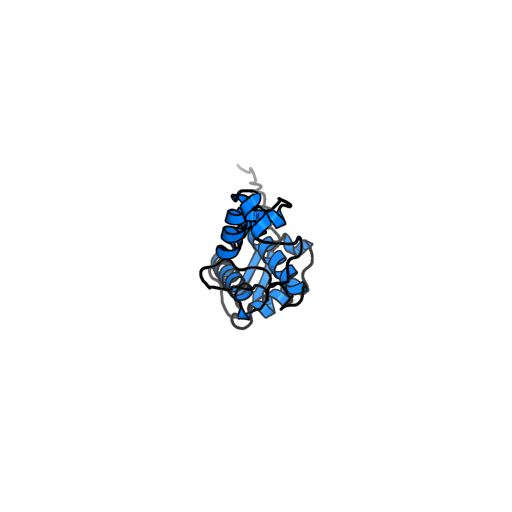 A C 1
ATOM 890 O O . LEU A 1 109 ? -3.518 2.919 7.944 1.00 96.12 109 LEU A O 1
ATOM 894 N N . CYS A 1 110 ? -3.226 3.197 5.730 1.00 95.69 110 CYS A N 1
ATOM 895 C CA . CYS A 1 110 ? -1.798 3.508 5.836 1.00 95.69 110 CYS A CA 1
ATOM 896 C C . CYS A 1 110 ? -1.557 4.741 6.720 1.00 95.69 110 CYS A C 1
ATOM 898 O O . CYS A 1 110 ? -0.672 4.734 7.572 1.00 95.69 110 CYS A O 1
ATOM 900 N N . GLY A 1 111 ? -2.351 5.800 6.531 1.00 94.50 111 GLY A N 1
ATOM 901 C CA . GLY A 1 111 ? -2.272 7.018 7.338 1.00 94.50 111 GLY A CA 1
ATOM 902 C C . GLY A 1 111 ? -2.575 6.766 8.817 1.00 94.50 111 GLY A C 1
ATOM 903 O O . GLY A 1 111 ? -1.829 7.227 9.679 1.00 94.50 111 GLY A O 1
ATOM 904 N N . LEU A 1 112 ? -3.616 5.982 9.109 1.00 95.25 112 LEU A N 1
ATOM 905 C CA . LEU A 1 112 ? -3.963 5.561 10.467 1.00 95.25 112 LEU A CA 1
ATOM 906 C C . LEU A 1 112 ? -2.851 4.717 11.098 1.00 95.25 112 LEU A C 1
ATOM 908 O O . LEU A 1 112 ? -2.528 4.940 12.263 1.00 95.25 112 LEU A O 1
ATOM 912 N N . ALA A 1 113 ? -2.237 3.796 10.350 1.00 94.94 113 ALA A N 1
ATOM 913 C CA . ALA A 1 113 ? -1.102 3.009 10.828 1.00 94.94 113 ALA A CA 1
ATOM 914 C C . ALA A 1 113 ? 0.073 3.919 11.214 1.00 94.94 113 ALA A C 1
ATOM 916 O O . ALA A 1 113 ? 0.564 3.841 12.337 1.00 94.94 113 ALA A O 1
ATOM 917 N N . ILE A 1 114 ? 0.454 4.857 10.339 1.00 93.88 114 ILE A N 1
ATOM 918 C CA . ILE A 1 114 ? 1.530 5.826 10.603 1.00 93.88 114 ILE A CA 1
ATOM 919 C C . ILE A 1 114 ? 1.216 6.680 11.838 1.00 93.88 114 ILE A C 1
ATOM 921 O O . ILE A 1 114 ? 2.077 6.842 12.703 1.00 93.88 114 ILE A O 1
ATOM 925 N N . PHE A 1 115 ? -0.009 7.208 11.944 1.00 93.38 115 PHE A N 1
ATOM 926 C CA . PHE A 1 115 ? -0.426 8.035 13.080 1.00 93.38 115 PHE A CA 1
ATOM 927 C C . PHE A 1 115 ? -0.351 7.267 14.407 1.00 93.38 115 PHE A C 1
ATOM 929 O O . PHE A 1 115 ? 0.133 7.796 15.404 1.00 93.38 115 PHE A O 1
ATOM 936 N N . ASN A 1 116 ? -0.760 5.997 14.398 1.00 92.31 116 ASN A N 1
ATOM 937 C CA . ASN A 1 116 ? -0.734 5.111 15.562 1.00 92.31 116 ASN A CA 1
ATOM 938 C C . ASN A 1 116 ? 0.617 4.402 15.765 1.00 92.31 116 ASN A C 1
ATOM 940 O O . ASN A 1 116 ? 0.700 3.463 16.555 1.00 92.31 116 ASN A O 1
ATOM 944 N N . GLN A 1 117 ? 1.673 4.845 15.067 1.00 93.19 117 GLN A N 1
ATOM 945 C CA . GLN A 1 117 ? 3.032 4.294 15.149 1.00 93.19 117 GLN A CA 1
ATOM 946 C C . GLN A 1 117 ? 3.099 2.781 14.884 1.00 93.19 117 GLN A C 1
ATOM 948 O O . GLN A 1 117 ? 3.916 2.067 15.465 1.00 93.19 117 GLN A O 1
ATOM 953 N N . TRP A 1 118 ? 2.243 2.298 13.986 1.00 93.75 118 TRP A N 1
ATOM 954 C CA . TRP A 1 118 ? 2.184 0.910 13.557 1.00 93.75 118 TRP A CA 1
ATOM 955 C C . TRP A 1 118 ? 2.735 0.705 12.153 1.00 93.75 118 TRP A C 1
ATOM 957 O O . TRP A 1 118 ? 2.586 1.536 11.257 1.00 93.75 118 TRP A O 1
ATOM 967 N N . VAL A 1 119 ? 3.345 -0.462 11.964 1.00 88.25 119 VAL A N 1
ATOM 968 C CA . VAL A 1 119 ? 3.808 -0.948 10.667 1.00 88.25 119 VAL A CA 1
ATOM 969 C C . VAL A 1 119 ? 2.732 -1.855 10.083 1.00 88.25 119 VAL A C 1
ATOM 971 O O . VAL A 1 119 ? 2.464 -2.929 10.614 1.00 88.25 119 VAL A O 1
ATOM 974 N N . MET A 1 120 ? 2.118 -1.418 8.986 1.00 91.88 120 MET A N 1
ATOM 975 C CA . MET A 1 120 ? 1.207 -2.242 8.194 1.00 91.88 120 MET A CA 1
ATOM 976 C C . MET A 1 120 ? 1.998 -3.032 7.147 1.00 91.88 120 MET A C 1
ATOM 978 O O . MET A 1 120 ? 2.966 -2.516 6.580 1.00 91.88 120 MET A O 1
ATOM 982 N N . TYR A 1 121 ? 1.578 -4.266 6.864 1.00 91.25 121 TYR A N 1
ATOM 983 C CA . TYR A 1 121 ? 2.169 -5.064 5.792 1.00 91.25 121 TYR A CA 1
ATOM 984 C C . TYR A 1 121 ? 1.927 -4.395 4.430 1.00 91.25 121 TYR A C 1
ATOM 986 O O . TYR A 1 121 ? 0.788 -4.201 4.011 1.00 91.25 121 TYR A O 1
ATOM 994 N N . MET A 1 122 ? 3.012 -4.005 3.758 1.00 91.62 122 MET A N 1
ATOM 995 C CA . MET A 1 122 ? 2.994 -3.269 2.492 1.00 91.62 122 MET A CA 1
ATOM 996 C C . MET A 1 122 ? 4.080 -3.821 1.556 1.00 91.62 122 MET A C 1
ATOM 998 O O . MET A 1 122 ? 5.173 -3.256 1.501 1.00 91.62 122 MET A O 1
ATOM 1002 N N . PRO A 1 123 ? 3.811 -4.906 0.807 1.00 92.81 123 PRO A N 1
ATOM 1003 C CA . PRO A 1 123 ? 4.780 -5.540 -0.090 1.00 92.81 123 PRO A CA 1
ATOM 1004 C C . PRO A 1 123 ? 4.927 -4.766 -1.414 1.00 92.81 123 PRO A C 1
ATOM 1006 O O . PRO A 1 123 ? 4.808 -5.330 -2.497 1.00 92.81 123 PRO A O 1
ATOM 1009 N N . PHE A 1 124 ? 5.143 -3.453 -1.335 1.00 94.12 124 PHE A N 1
ATOM 1010 C CA . PHE A 1 124 ? 5.287 -2.564 -2.489 1.00 94.12 124 PHE A CA 1
ATOM 1011 C C . PHE A 1 124 ? 6.756 -2.233 -2.752 1.00 94.12 124 PHE A C 1
ATOM 1013 O O . PHE A 1 124 ? 7.532 -2.119 -1.800 1.00 94.12 124 PHE A O 1
ATOM 1020 N N . PRO A 1 125 ? 7.136 -1.990 -4.018 1.00 94.12 125 PRO A N 1
ATOM 1021 C CA . PRO A 1 125 ? 8.488 -1.565 -4.346 1.00 94.12 125 PRO A CA 1
ATOM 1022 C C . PRO A 1 125 ? 8.741 -0.122 -3.890 1.00 94.12 125 PRO A C 1
ATOM 1024 O O . PRO A 1 125 ? 7.805 0.667 -3.686 1.00 94.12 125 PRO A O 1
ATOM 1027 N N . LEU A 1 126 ? 10.015 0.279 -3.839 1.00 94.50 126 LEU A N 1
ATOM 1028 C CA . LEU A 1 126 ? 10.434 1.640 -3.479 1.00 94.50 126 LEU A CA 1
ATOM 1029 C C . LEU A 1 126 ? 9.754 2.719 -4.341 1.00 94.50 126 LEU A C 1
ATOM 1031 O O . LEU A 1 126 ? 9.501 3.841 -3.881 1.00 94.50 126 LEU A O 1
ATOM 1035 N N . ALA A 1 127 ? 9.414 2.362 -5.581 1.00 96.00 127 ALA A N 1
ATOM 1036 C CA . ALA A 1 127 ? 8.687 3.198 -6.524 1.00 96.00 127 ALA A CA 1
ATOM 1037 C C . ALA A 1 127 ? 7.416 3.821 -5.918 1.00 96.00 127 ALA A C 1
ATOM 1039 O O . ALA A 1 127 ? 7.159 5.005 -6.144 1.00 96.00 127 ALA A O 1
ATOM 1040 N N . LEU A 1 128 ? 6.634 3.069 -5.127 1.00 96.12 128 LEU A N 1
ATOM 1041 C CA . LEU A 1 128 ? 5.406 3.588 -4.511 1.00 96.12 128 LEU A CA 1
ATOM 1042 C C . LEU A 1 128 ? 5.716 4.772 -3.594 1.00 96.12 128 LEU A C 1
ATOM 1044 O O . LEU A 1 128 ? 5.128 5.846 -3.726 1.00 96.12 128 LEU A O 1
ATOM 1048 N N . PHE A 1 129 ? 6.670 4.590 -2.687 1.00 95.25 129 PHE A N 1
ATOM 1049 C CA . PHE A 1 129 ? 7.027 5.595 -1.691 1.00 95.25 129 PHE A CA 1
ATOM 1050 C C . PHE A 1 129 ? 7.652 6.833 -2.338 1.00 95.25 129 PHE A C 1
ATOM 1052 O O . PHE A 1 129 ? 7.355 7.958 -1.937 1.00 95.25 129 PHE A O 1
ATOM 1059 N N . LYS A 1 130 ? 8.448 6.657 -3.402 1.00 97.62 130 LYS A N 1
ATOM 1060 C CA . LYS A 1 130 ? 8.924 7.780 -4.223 1.00 97.62 130 LYS A CA 1
ATOM 1061 C C . LYS A 1 130 ? 7.757 8.573 -4.807 1.00 97.62 130 LYS A C 1
ATOM 1063 O O . LYS A 1 130 ? 7.747 9.795 -4.676 1.00 97.62 130 LYS A O 1
ATOM 1068 N N . LYS A 1 131 ? 6.756 7.898 -5.383 1.00 96.31 131 LYS A N 1
ATOM 1069 C CA . LYS A 1 131 ? 5.569 8.558 -5.948 1.00 96.31 131 LYS A CA 1
ATOM 1070 C C . LYS A 1 131 ? 4.761 9.309 -4.889 1.00 96.31 131 LYS A C 1
ATOM 1072 O O . LYS A 1 131 ? 4.369 10.441 -5.152 1.00 96.31 131 LYS A O 1
ATOM 1077 N N . LEU A 1 132 ? 4.565 8.728 -3.703 1.00 96.12 132 LEU A N 1
ATOM 1078 C CA . LEU A 1 132 ? 3.882 9.392 -2.582 1.00 96.12 132 LEU A CA 1
ATOM 1079 C C . LEU A 1 132 ? 4.616 10.660 -2.113 1.00 96.12 132 LEU A C 1
ATOM 1081 O O . LEU A 1 132 ? 3.977 11.633 -1.732 1.00 96.12 132 LEU A O 1
ATOM 1085 N N . LEU A 1 133 ? 5.950 10.669 -2.189 1.00 96.81 133 LEU A N 1
ATOM 1086 C CA . LEU A 1 133 ? 6.794 11.818 -1.841 1.00 96.81 133 LEU A CA 1
ATOM 1087 C C . LEU A 1 133 ? 7.016 12.806 -3.000 1.00 96.81 133 LEU A C 1
ATOM 1089 O O . LEU A 1 133 ? 7.820 13.727 -2.863 1.00 96.81 133 LEU A O 1
ATOM 1093 N N . GLY A 1 134 ? 6.385 12.602 -4.161 1.00 97.25 134 GLY A N 1
ATOM 1094 C CA . GLY A 1 134 ? 6.613 13.433 -5.348 1.00 97.25 134 GLY A CA 1
ATOM 1095 C C . GLY A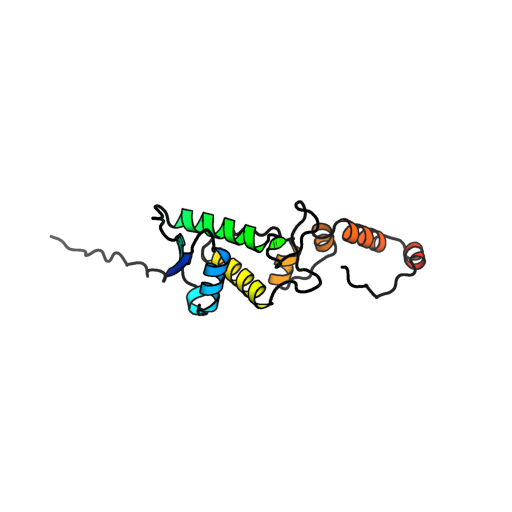 1 134 ? 8.024 13.315 -5.944 1.00 97.25 134 GLY A C 1
ATOM 1096 O O . GLY A 1 134 ? 8.460 14.195 -6.682 1.00 97.25 134 GLY A O 1
ATOM 1097 N N . LYS A 1 135 ? 8.761 12.240 -5.638 1.00 98.00 135 LYS A N 1
ATOM 1098 C CA . LYS A 1 135 ? 10.097 11.968 -6.186 1.00 98.00 135 LYS A CA 1
ATOM 1099 C C . LYS A 1 135 ? 9.999 11.241 -7.529 1.00 98.00 135 LYS A C 1
ATOM 1101 O O . LYS A 1 135 ? 9.143 10.379 -7.727 1.00 98.00 135 LYS A O 1
ATOM 1106 N N . LYS A 1 136 ? 10.920 11.557 -8.446 1.00 96.44 136 LYS A N 1
ATOM 1107 C CA . LYS A 1 136 ? 11.032 10.889 -9.751 1.00 96.44 136 LYS A CA 1
ATOM 1108 C C . LYS A 1 136 ? 11.474 9.432 -9.571 1.00 96.44 136 LYS A C 1
ATOM 1110 O O . LYS A 1 136 ? 12.387 9.150 -8.795 1.00 96.44 136 LYS A O 1
ATOM 1115 N N . THR A 1 137 ? 10.840 8.526 -10.307 1.00 96.75 137 THR A N 1
ATOM 1116 C CA . THR A 1 137 ? 11.235 7.116 -10.394 1.00 96.75 137 THR A CA 1
ATOM 1117 C C . THR A 1 137 ? 12.333 6.912 -11.440 1.00 96.75 137 THR A C 1
ATOM 1119 O O . THR A 1 137 ? 12.430 7.671 -12.407 1.00 96.75 137 THR A O 1
ATOM 1122 N N . THR A 1 138 ? 13.155 5.884 -11.258 1.00 96.12 138 THR A N 1
ATOM 1123 C CA . THR A 1 138 ? 14.275 5.520 -12.135 1.00 96.12 138 THR A CA 1
ATOM 1124 C C . THR A 1 138 ? 14.066 4.142 -12.763 1.00 96.12 138 THR A C 1
ATOM 1126 O O . THR A 1 138 ? 13.115 3.430 -12.445 1.00 96.12 138 THR A O 1
ATOM 1129 N N . LEU A 1 139 ? 14.970 3.746 -13.664 1.00 95.88 139 LEU A N 1
ATOM 1130 C CA . LEU A 1 139 ? 14.971 2.401 -14.239 1.00 95.88 139 LEU A CA 1
ATOM 1131 C C . LEU A 1 139 ? 15.196 1.312 -13.173 1.00 95.88 139 LEU A C 1
ATOM 1133 O O . LEU A 1 139 ? 14.660 0.216 -13.300 1.00 95.88 139 LEU A O 1
ATOM 1137 N N . ASP A 1 140 ? 15.923 1.611 -12.096 1.00 95.81 140 ASP A N 1
ATOM 1138 C CA . ASP A 1 140 ? 16.123 0.657 -10.998 1.00 95.81 140 ASP A CA 1
ATOM 1139 C C . ASP A 1 140 ? 14.832 0.371 -10.228 1.00 95.81 140 ASP A C 1
ATOM 1141 O O . ASP A 1 140 ? 14.582 -0.779 -9.874 1.00 95.81 140 ASP A O 1
ATOM 1145 N N . ASP A 1 141 ? 13.963 1.374 -10.071 1.00 95.12 141 ASP A N 1
ATOM 1146 C CA . ASP A 1 141 ? 12.626 1.173 -9.497 1.00 95.12 141 ASP A CA 1
ATOM 1147 C C . ASP A 1 141 ? 11.792 0.205 -10.357 1.00 95.12 141 ASP A C 1
ATOM 1149 O O . ASP A 1 141 ? 11.042 -0.623 -9.841 1.00 95.12 141 ASP A O 1
ATOM 1153 N N . LEU A 1 142 ? 11.951 0.264 -11.685 1.00 92.19 142 LEU A N 1
ATOM 1154 C CA . LEU A 1 142 ? 11.302 -0.679 -12.595 1.00 92.19 142 LEU A CA 1
ATOM 1155 C C . LEU A 1 142 ? 11.937 -2.073 -12.535 1.00 92.19 142 LEU A C 1
ATOM 1157 O O . LEU A 1 142 ? 11.221 -3.053 -12.685 1.00 92.19 142 LEU A O 1
ATOM 1161 N N . LYS A 1 143 ? 13.248 -2.201 -12.297 1.00 92.19 143 LYS A N 1
ATOM 1162 C CA . LYS A 1 143 ? 13.902 -3.514 -12.120 1.00 92.19 143 LYS A CA 1
ATOM 1163 C C . LYS A 1 143 ? 13.425 -4.232 -10.856 1.00 92.19 143 LYS A C 1
ATOM 1165 O O . LYS A 1 143 ? 13.378 -5.462 -10.856 1.00 92.19 143 LYS A O 1
ATOM 1170 N N . GLU A 1 144 ? 13.101 -3.486 -9.801 1.00 91.31 144 GLU A N 1
ATOM 1171 C CA . GLU A 1 144 ? 12.510 -4.027 -8.572 1.00 91.31 144 GLU A CA 1
ATOM 1172 C C . GLU A 1 144 ? 11.107 -4.588 -8.837 1.00 91.31 144 GLU A C 1
ATOM 1174 O O . GLU A 1 144 ? 10.801 -5.706 -8.429 1.00 91.31 144 GLU A O 1
ATOM 1179 N N . LEU A 1 145 ? 10.288 -3.840 -9.580 1.00 89.00 145 LEU A N 1
ATOM 1180 C CA . LEU A 1 145 ? 8.913 -4.220 -9.892 1.00 89.00 145 LEU A CA 1
ATOM 1181 C C . LEU A 1 145 ? 8.813 -5.302 -10.987 1.00 89.00 145 LEU A C 1
ATOM 1183 O O . LEU A 1 145 ? 8.093 -6.284 -10.847 1.00 89.00 145 LEU A O 1
ATOM 1187 N N . GLN A 1 146 ? 9.532 -5.121 -12.096 1.00 87.75 146 GLN A N 1
ATOM 1188 C CA . GLN A 1 146 ? 9.551 -6.000 -13.264 1.00 87.75 146 GLN A CA 1
ATOM 1189 C C . GLN A 1 146 ? 10.982 -6.213 -13.754 1.00 87.75 146 GLN A C 1
ATOM 1191 O O . GLN A 1 146 ? 11.468 -5.575 -14.693 1.00 87.75 146 GLN A O 1
ATOM 1196 N N . ARG A 1 147 ? 11.657 -7.182 -13.134 1.00 89.12 147 ARG A N 1
ATOM 1197 C CA . ARG A 1 147 ? 13.067 -7.493 -13.391 1.00 89.12 147 ARG A CA 1
ATOM 1198 C C . ARG A 1 147 ? 13.388 -7.713 -14.869 1.00 89.12 147 ARG A C 1
ATOM 1200 O O . ARG A 1 147 ? 14.403 -7.209 -15.337 1.00 89.12 147 ARG A O 1
ATOM 1207 N N . THR A 1 148 ? 12.558 -8.464 -1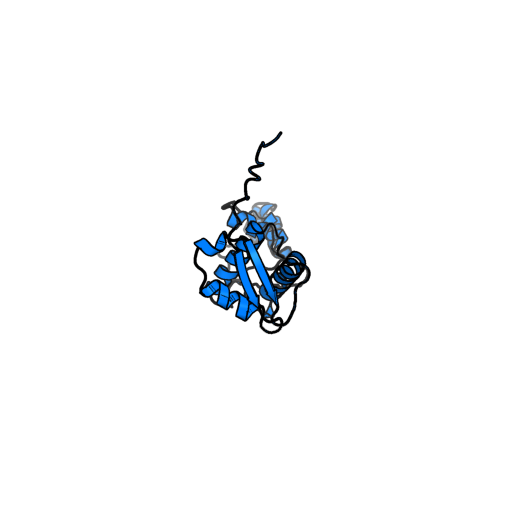5.592 1.00 90.12 148 THR A N 1
ATOM 1208 C CA . THR A 1 148 ? 12.798 -8.777 -17.010 1.00 90.12 148 THR A CA 1
ATOM 1209 C C . THR A 1 148 ? 12.746 -7.518 -17.866 1.00 90.12 148 THR A C 1
ATOM 1211 O O . THR A 1 148 ? 13.726 -7.206 -18.535 1.00 90.12 148 THR A O 1
ATOM 1214 N N . LEU A 1 149 ? 11.661 -6.743 -17.771 1.00 90.12 149 LEU A N 1
ATOM 1215 C CA . LEU A 1 149 ? 11.508 -5.497 -18.520 1.00 90.12 149 LEU A CA 1
ATOM 1216 C C . LEU A 1 149 ? 12.602 -4.483 -18.162 1.00 90.12 149 LEU A C 1
ATOM 1218 O O . LEU A 1 149 ? 13.241 -3.923 -19.049 1.00 90.12 149 LEU A O 1
ATOM 1222 N N . GLY A 1 150 ? 12.871 -4.289 -16.868 1.00 93.44 150 GLY A N 1
ATOM 1223 C CA . GLY A 1 150 ? 13.918 -3.380 -16.407 1.00 93.44 150 GLY A CA 1
ATOM 1224 C C . GLY A 1 150 ? 15.313 -3.763 -16.916 1.00 93.44 150 GLY A C 1
ATOM 1225 O O . GLY A 1 150 ? 16.098 -2.884 -17.265 1.00 93.44 150 GLY A O 1
ATOM 1226 N N . LYS A 1 151 ? 15.627 -5.064 -17.012 1.00 94.62 151 LYS A N 1
ATOM 1227 C CA . LYS A 1 151 ? 16.885 -5.547 -17.608 1.00 94.62 151 LYS A CA 1
ATOM 1228 C C . LYS A 1 151 ? 16.929 -5.339 -19.119 1.00 94.62 151 LYS A C 1
ATOM 1230 O O . LYS A 1 151 ? 17.955 -4.895 -19.620 1.00 94.62 151 LYS A O 1
ATOM 1235 N N . SER A 1 152 ? 15.841 -5.617 -19.836 1.00 94.56 152 SER A N 1
ATOM 1236 C CA . SER A 1 152 ? 15.766 -5.382 -21.283 1.00 94.56 152 SER A CA 1
ATOM 1237 C C . SER A 1 152 ? 15.970 -3.906 -21.628 1.00 94.56 152 SER A C 1
ATOM 1239 O O . SER A 1 152 ? 16.747 -3.589 -22.521 1.00 94.56 152 SER A O 1
ATOM 1241 N N . LEU A 1 153 ? 15.344 -2.996 -20.878 1.00 95.50 153 LEU A N 1
ATOM 1242 C CA . LEU A 1 153 ? 15.539 -1.556 -21.062 1.00 95.50 153 LEU A CA 1
ATOM 1243 C C . LEU A 1 153 ? 16.953 -1.101 -20.681 1.00 95.50 153 LEU A C 1
ATOM 1245 O O . LEU A 1 153 ? 17.485 -0.204 -21.323 1.00 95.50 153 LEU A O 1
ATOM 1249 N N . GLN A 1 154 ? 17.577 -1.730 -19.679 1.00 97.19 154 GLN A N 1
ATOM 1250 C CA . GLN A 1 154 ? 18.977 -1.461 -19.343 1.00 97.19 154 GLN A CA 1
ATOM 1251 C C . GLN A 1 154 ? 19.920 -1.881 -20.476 1.00 97.19 154 GLN A C 1
ATOM 1253 O O . GLN A 1 154 ? 20.824 -1.130 -20.809 1.00 97.19 154 GLN A O 1
ATOM 1258 N N . ILE A 1 155 ? 19.678 -3.033 -21.110 1.00 95.75 155 ILE A N 1
ATOM 1259 C CA . ILE A 1 155 ? 20.461 -3.475 -22.273 1.00 95.75 155 ILE A CA 1
ATOM 1260 C C . ILE A 1 155 ? 20.370 -2.450 -23.407 1.00 95.75 155 ILE A C 1
ATOM 1262 O O . ILE A 1 155 ? 21.390 -2.123 -23.999 1.00 95.75 155 ILE A O 1
ATOM 1266 N N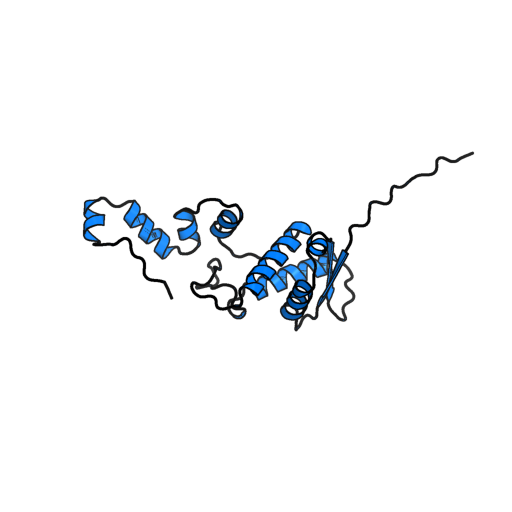 . ILE A 1 156 ? 19.172 -1.927 -23.689 1.00 95.56 156 ILE A N 1
ATOM 1267 C CA . ILE A 1 156 ? 18.984 -0.890 -24.716 1.00 95.56 156 ILE A CA 1
ATOM 1268 C C . ILE A 1 156 ? 19.720 0.398 -24.325 1.00 95.56 156 ILE A C 1
ATOM 1270 O O . ILE A 1 156 ? 20.344 1.020 -25.175 1.00 95.56 156 ILE A O 1
ATOM 1274 N N . LEU A 1 157 ? 19.670 0.784 -23.047 1.00 96.00 157 LEU A N 1
ATOM 1275 C CA . LEU A 1 157 ? 20.348 1.978 -22.536 1.00 96.00 157 LEU A CA 1
ATOM 1276 C C . LEU A 1 157 ? 21.881 1.886 -22.628 1.00 96.00 157 LEU A C 1
ATOM 1278 O O . LEU A 1 157 ? 22.528 2.903 -22.856 1.00 96.00 157 LEU A O 1
ATOM 1282 N N . ASP A 1 158 ? 22.446 0.690 -22.443 1.00 96.56 158 ASP A N 1
ATOM 1283 C CA . ASP A 1 158 ? 23.897 0.446 -22.45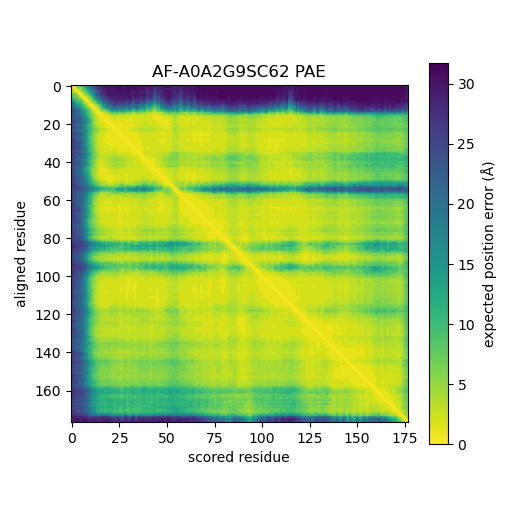7 1.00 96.56 158 ASP A CA 1
ATOM 1284 C C . ASP A 1 158 ? 24.435 0.070 -23.853 1.00 96.56 158 ASP A C 1
ATOM 1286 O O . ASP A 1 158 ? 25.647 -0.076 -24.040 1.00 96.56 158 ASP A O 1
ATOM 1290 N N . ALA A 1 159 ? 23.548 -0.136 -24.830 1.00 95.38 159 ALA A N 1
ATOM 1291 C CA . ALA A 1 159 ? 23.912 -0.501 -26.191 1.00 95.38 159 ALA A CA 1
ATOM 1292 C C . ALA A 1 159 ? 24.504 0.689 -26.963 1.00 95.38 159 ALA A C 1
ATOM 1294 O O . ALA A 1 159 ? 24.258 1.854 -26.661 1.00 95.38 159 ALA A O 1
ATOM 1295 N N . LYS A 1 160 ? 25.296 0.375 -27.992 1.00 95.81 160 LYS A N 1
ATOM 1296 C CA . LYS A 1 160 ? 25.781 1.366 -28.958 1.00 95.81 160 LYS A CA 1
ATOM 1297 C C . LYS A 1 160 ? 24.664 1.772 -29.921 1.00 95.81 160 LYS A C 1
ATOM 1299 O O . LYS A 1 160 ? 23.768 0.971 -30.186 1.00 95.81 160 LYS A O 1
ATOM 1304 N N . ASP A 1 161 ? 24.770 2.974 -30.482 1.00 92.56 161 ASP A N 1
ATOM 1305 C CA . ASP A 1 161 ? 23.758 3.555 -31.375 1.00 92.56 161 ASP A CA 1
ATOM 1306 C C . ASP A 1 161 ? 23.400 2.635 -32.556 1.00 92.56 161 ASP A C 1
ATOM 1308 O O . ASP A 1 161 ? 22.222 2.417 -32.818 1.00 92.56 161 ASP A O 1
ATOM 1312 N N . ASP A 1 162 ? 24.390 2.001 -33.196 1.00 93.75 162 ASP A N 1
ATOM 1313 C CA . ASP A 1 162 ? 24.190 1.066 -34.315 1.00 93.75 162 ASP A CA 1
ATOM 1314 C C . ASP A 1 162 ? 23.339 -0.153 -33.926 1.00 93.75 162 ASP A C 1
ATOM 1316 O O . ASP A 1 162 ? 22.464 -0.593 -34.675 1.00 93.75 162 ASP A O 1
ATOM 1320 N N . ALA A 1 163 ? 23.560 -0.684 -32.724 1.00 93.56 163 ALA A N 1
ATOM 1321 C CA . ALA A 1 163 ? 22.775 -1.788 -32.192 1.00 93.56 163 ALA A CA 1
ATOM 1322 C C . ALA A 1 163 ? 21.347 -1.360 -31.822 1.00 93.56 163 ALA A C 1
ATOM 1324 O O . ALA A 1 163 ? 20.427 -2.159 -31.976 1.00 93.56 163 ALA A O 1
ATOM 1325 N N . VAL A 1 164 ? 21.149 -0.125 -31.346 1.00 92.12 164 VAL A N 1
ATOM 1326 C CA . VAL A 1 164 ? 19.818 0.414 -31.016 1.00 92.12 164 VAL A CA 1
ATOM 1327 C C . VAL A 1 164 ? 19.013 0.709 -32.282 1.00 92.12 164 VAL A C 1
ATOM 1329 O O . VAL A 1 164 ? 17.831 0.369 -32.334 1.00 92.12 164 VAL A O 1
ATOM 1332 N N . GLU A 1 165 ? 19.639 1.284 -33.312 1.00 91.44 165 GLU A N 1
ATOM 1333 C CA . GLU A 1 165 ? 19.011 1.545 -34.615 1.00 91.44 165 GLU A CA 1
ATOM 1334 C C . GLU A 1 165 ? 18.487 0.253 -35.256 1.00 91.44 165 GLU A C 1
ATOM 1336 O O . GLU A 1 165 ? 17.363 0.220 -35.757 1.00 91.44 165 GLU A O 1
ATOM 1341 N N . ALA A 1 166 ? 19.249 -0.839 -35.147 1.00 94.31 166 ALA A N 1
ATOM 1342 C CA . ALA A 1 166 ? 18.856 -2.153 -35.653 1.00 94.31 166 ALA A CA 1
ATOM 1343 C C . ALA A 1 166 ? 17.623 -2.763 -34.954 1.00 94.31 166 ALA A C 1
ATOM 1345 O O . ALA A 1 166 ? 17.049 -3.721 -35.470 1.00 94.31 166 ALA A O 1
ATOM 1346 N N . LEU A 1 167 ? 17.206 -2.247 -33.788 1.00 92.19 167 LEU A N 1
ATOM 1347 C CA . LEU A 1 167 ? 16.004 -2.723 -33.092 1.00 92.19 167 LEU A CA 1
ATOM 1348 C C . LEU A 1 167 ? 14.703 -2.161 -33.685 1.00 92.19 167 LEU A C 1
ATOM 1350 O O . LEU A 1 167 ? 13.634 -2.647 -33.316 1.00 92.19 167 LEU A O 1
ATOM 1354 N N . GLU A 1 168 ? 14.780 -1.130 -34.539 1.00 92.94 168 GLU A N 1
ATOM 1355 C CA . GLU A 1 168 ? 13.628 -0.474 -35.184 1.00 92.94 168 GLU A CA 1
ATOM 1356 C C . GLU A 1 168 ? 12.491 -0.123 -34.197 1.00 92.94 168 GLU A C 1
ATOM 1358 O O . GLU A 1 168 ? 11.299 -0.254 -34.484 1.00 92.94 168 GLU A O 1
ATOM 1363 N N . LEU A 1 169 ? 12.860 0.310 -32.986 1.00 91.38 169 LEU A N 1
ATOM 1364 C CA . LEU A 1 169 ? 11.906 0.685 -31.945 1.00 91.38 169 LEU A CA 1
ATOM 1365 C C . LEU A 1 169 ? 11.333 2.083 -32.193 1.00 91.38 169 LEU A C 1
ATOM 1367 O O . LEU A 1 169 ? 12.006 2.992 -32.673 1.00 91.38 169 LEU A O 1
ATOM 1371 N N . TYR A 1 170 ? 10.091 2.277 -31.758 1.00 90.44 170 TYR A N 1
ATOM 1372 C CA . TYR A 1 170 ? 9.397 3.560 -31.819 1.00 90.44 170 TYR A CA 1
ATOM 1373 C C . TYR A 1 170 ? 9.067 4.059 -30.411 1.00 90.44 170 TYR A C 1
ATOM 1375 O O . TYR A 1 170 ? 8.949 3.274 -29.469 1.00 90.44 170 TYR A O 1
ATOM 1383 N N . PHE A 1 171 ? 8.822 5.364 -30.265 1.00 91.50 171 PHE A N 1
ATOM 1384 C CA . PHE A 1 171 ? 8.343 5.979 -29.018 1.00 91.50 171 PHE A CA 1
ATOM 1385 C C . PHE A 1 171 ? 6.853 5.676 -28.768 1.00 91.50 171 PHE A C 1
ATOM 1387 O O . PHE A 1 171 ? 6.031 6.563 -28.554 1.00 91.50 171 PHE A O 1
ATOM 1394 N N . THR A 1 172 ? 6.473 4.402 -28.849 1.00 91.06 172 THR A N 1
ATOM 1395 C CA . THR A 1 172 ? 5.120 3.903 -28.607 1.00 91.06 172 THR A CA 1
ATOM 1396 C C . THR A 1 172 ? 5.207 2.595 -27.839 1.00 91.06 172 THR A C 1
ATOM 1398 O O . THR A 1 172 ? 5.841 1.641 -28.279 1.00 91.06 172 THR A O 1
ATOM 1401 N N . VAL A 1 173 ? 4.529 2.541 -26.698 1.00 86.69 173 VAL A N 1
ATOM 1402 C CA . VAL A 1 173 ? 4.405 1.336 -25.875 1.00 86.69 173 VAL A CA 1
ATOM 1403 C C . VAL A 1 173 ? 2.959 0.862 -25.974 1.00 86.69 173 VAL A C 1
ATOM 1405 O O . VAL A 1 173 ? 2.038 1.669 -25.853 1.00 86.69 173 VAL A O 1
ATOM 1408 N N . ARG A 1 174 ? 2.736 -0.433 -26.213 1.00 80.25 174 ARG A N 1
ATOM 1409 C CA . ARG A 1 174 ? 1.389 -1.021 -26.134 1.00 80.25 174 ARG A CA 1
ATOM 1410 C C . ARG A 1 174 ? 1.110 -1.431 -24.689 1.00 80.25 174 ARG A C 1
ATOM 1412 O O . ARG A 1 174 ? 2.003 -1.951 -24.024 1.00 80.25 174 ARG A O 1
ATOM 1419 N N . ASN A 1 175 ? -0.106 -1.158 -24.208 1.00 56.44 175 ASN A N 1
ATOM 1420 C CA . ASN A 1 175 ? -0.515 -1.497 -22.843 1.00 56.44 175 ASN A CA 1
ATOM 1421 C C . ASN A 1 175 ? -0.324 -2.993 -22.577 1.00 56.44 175 ASN A C 1
ATOM 1423 O O . ASN A 1 175 ? -0.681 -3.829 -23.406 1.00 56.44 175 ASN A O 1
ATOM 1427 N N . TRP A 1 176 ? 0.244 -3.293 -21.413 1.00 54.25 176 TRP A N 1
ATOM 1428 C CA . TRP A 1 176 ? 0.479 -4.646 -20.933 1.00 54.25 176 TRP A CA 1
ATOM 1429 C C . TRP A 1 176 ? -0.804 -5.142 -20.257 1.00 54.25 176 TRP A C 1
ATOM 1431 O O . TRP A 1 176 ? -1.319 -4.463 -19.360 1.00 54.25 176 TRP A O 1
ATOM 1441 N N . SER A 1 177 ? -1.325 -6.278 -20.730 1.00 44.94 177 SER A N 1
ATOM 1442 C CA . SER A 1 177 ? -2.386 -7.055 -20.076 1.00 44.94 177 SER A CA 1
ATOM 1443 C C . SER A 1 177 ? -1.906 -7.636 -18.756 1.00 44.94 177 SER A C 1
ATOM 1445 O O . SER A 1 177 ? -0.800 -8.226 -18.787 1.00 44.94 177 SER A O 1
#

Nearest PDB structures (foldseek):
  8jrn-assembly1_A  TM=8.880E-01  e=2.070E-10  Homo sapiens
  9b57-assembly1_C  TM=8.811E-01  e=2.070E-10  Schizosaccharomyces pombe 972h-
  5lp8-assembly1_A  TM=8.404E-01  e=3.366E-09  Homo sapiens
  3tug-assembly1_A  TM=8.217E-01  e=5.954E-09  Homo sapiens
  6j1y-assembly1_A  TM=8.187E-01  e=7.512E-08  Homo sapiens

Secondary structure (DSSP, 8-state):
----------PPPPPEEEEEE-GGGHHHHHHHHHHT--TTGGGSEEEEEETT---S-HHHHHHHHHHHHHHHHHSGGGSSSB-SSTTSPPB--SS--S-HHHHHHHHHHHHHHHHTT--------HHHHHHHTTPPP-HHHHHHH-HHHHHHHHHHHHS-HHHHHTTT--S--PPP-